Protein AF-A0A9L0JJM3-F1 (afdb_monomer_lite)

Foldseek 3Di:
DLCLLVVDDQDDPCLVVDPPNPHPPSCLLPVLLCPLLVLLVVCLVVLLVVLVPDQADFDDDDPLLVVLLVLLVVQLVLLVVQLVVVVVVVVPDDDDRNSSNVRSVSSNVSSVSVNVSSVSVRSDPDPPLVSVLVSLVSNLVSLVSVLVSLVVCVVVVPPPCPPVVVSSVSSSVSSVVSNVSSVVVVVVVVVVVVD

Radius of gyration: 19.23 Å; chains: 1; bounding box: 52×39×60 Å

Organism: Equus asinus (NCBI:txid9793)

Structure (mmCIF, N/CA/C/O backbone):
data_AF-A0A9L0JJM3-F1
#
_entry.id   AF-A0A9L0JJM3-F1
#
loop_
_atom_site.group_PDB
_atom_site.id
_atom_site.type_symbol
_atom_site.label_atom_id
_atom_site.label_alt_id
_atom_site.label_comp_id
_atom_site.label_asym_id
_atom_site.label_entity_id
_atom_site.label_seq_id
_atom_site.pdbx_PDB_ins_code
_atom_site.Cartn_x
_atom_site.Cartn_y
_atom_site.Cartn_z
_atom_site.occupancy
_atom_site.B_iso_or_equiv
_atom_site.auth_seq_id
_atom_site.auth_comp_id
_atom_site.auth_asym_id
_atom_site.auth_atom_id
_atom_site.pdbx_PDB_model_num
ATOM 1 N N . MET A 1 1 ? -1.894 -14.410 -23.002 1.00 42.78 1 MET A N 1
ATOM 2 C CA . MET A 1 1 ? -2.323 -12.997 -22.835 1.00 42.78 1 MET A CA 1
ATOM 3 C C . MET A 1 1 ? -1.463 -12.268 -21.804 1.00 42.78 1 MET A C 1
ATOM 5 O O . MET A 1 1 ? -1.028 -11.175 -22.117 1.00 42.78 1 MET A O 1
ATOM 9 N N . VAL A 1 2 ? -1.136 -12.876 -20.654 1.00 44.12 2 VAL A N 1
ATOM 10 C CA . VAL A 1 2 ? -0.244 -12.298 -19.619 1.00 44.12 2 VAL A CA 1
ATOM 11 C C . VAL A 1 2 ? 1.198 -12.063 -20.115 1.00 44.12 2 VAL A C 1
ATOM 13 O O . VAL A 1 2 ? 1.810 -11.061 -19.776 1.00 44.12 2 VAL A O 1
ATOM 16 N N . GLU A 1 3 ? 1.708 -12.911 -21.013 1.00 41.16 3 GLU A N 1
ATOM 17 C CA . GLU A 1 3 ? 3.060 -12.784 -21.600 1.00 41.16 3 GLU A CA 1
ATOM 18 C C . GLU A 1 3 ? 3.255 -11.505 -22.432 1.00 41.16 3 GLU A C 1
ATOM 20 O O . GLU A 1 3 ? 4.323 -10.907 -22.407 1.00 41.16 3 GLU A O 1
ATOM 25 N N . LYS A 1 4 ? 2.193 -11.018 -23.096 1.00 44.38 4 LYS A N 1
ATOM 26 C CA . LYS A 1 4 ? 2.210 -9.738 -23.829 1.00 44.38 4 LYS A CA 1
ATOM 27 C C . LYS A 1 4 ? 2.240 -8.513 -22.910 1.00 44.38 4 LYS A C 1
ATOM 29 O O . LYS A 1 4 ? 2.583 -7.435 -23.374 1.00 44.38 4 LYS A O 1
ATOM 34 N N . PHE A 1 5 ? 1.865 -8.656 -21.636 1.00 45.16 5 PHE A N 1
ATOM 35 C CA . PHE A 1 5 ? 1.922 -7.558 -20.664 1.00 45.16 5 PHE A CA 1
ATOM 36 C C . PHE A 1 5 ? 3.329 -7.373 -20.070 1.00 45.16 5 PHE A C 1
ATOM 38 O O . PHE A 1 5 ? 3.661 -6.258 -19.673 1.00 45.16 5 PHE A O 1
ATOM 45 N N . CYS A 1 6 ? 4.141 -8.438 -20.027 1.00 45.81 6 CYS A N 1
ATOM 46 C CA . CYS A 1 6 ? 5.482 -8.459 -19.425 1.00 45.81 6 CYS A CA 1
ATOM 47 C C . CYS A 1 6 ? 6.646 -8.513 -20.424 1.00 45.81 6 CYS A C 1
ATOM 49 O O . CYS A 1 6 ? 7.792 -8.479 -19.981 1.00 45.81 6 CYS A O 1
ATOM 51 N N . ASP A 1 7 ? 6.371 -8.680 -21.722 1.00 45.94 7 ASP A N 1
ATOM 52 C CA . ASP A 1 7 ? 7.374 -8.907 -22.780 1.00 45.94 7 ASP A CA 1
ATOM 53 C C . ASP A 1 7 ? 8.412 -9.999 -22.418 1.00 45.94 7 ASP A C 1
ATOM 55 O O . ASP A 1 7 ? 9.580 -9.954 -22.792 1.00 45.94 7 ASP A O 1
ATOM 59 N N . SER A 1 8 ? 7.989 -10.982 -21.611 1.00 48.12 8 SER A N 1
ATOM 60 C CA . SER A 1 8 ? 8.817 -12.073 -21.085 1.00 48.12 8 SER A CA 1
ATOM 61 C C . SER A 1 8 ? 7.973 -13.314 -20.765 1.00 48.12 8 SER A C 1
ATOM 63 O O . SER A 1 8 ? 6.753 -13.237 -20.583 1.00 48.12 8 SER A O 1
ATOM 65 N N . THR A 1 9 ? 8.619 -14.483 -20.728 1.00 48.19 9 THR A N 1
ATOM 66 C CA . THR A 1 9 ? 7.982 -15.786 -20.469 1.00 48.19 9 THR A CA 1
ATOM 67 C C . THR A 1 9 ? 7.408 -15.868 -19.052 1.00 48.19 9 THR A C 1
ATOM 69 O O . THR A 1 9 ? 8.134 -15.688 -18.076 1.00 48.19 9 THR A O 1
ATOM 72 N N . PHE A 1 10 ? 6.112 -16.182 -18.944 1.00 44.53 10 PHE A N 1
ATOM 73 C CA . PHE A 1 10 ? 5.349 -16.187 -17.687 1.00 44.53 10 PHE A CA 1
ATOM 74 C C . PHE A 1 10 ? 5.741 -17.325 -16.721 1.00 44.53 10 PHE A C 1
ATOM 76 O O . PHE A 1 10 ? 5.737 -17.127 -15.508 1.00 44.53 10 PHE A O 1
ATOM 83 N N . TRP A 1 11 ? 6.094 -18.507 -17.239 1.00 43.16 11 TRP A N 1
ATOM 84 C CA . TRP A 1 11 ? 6.503 -19.679 -16.454 1.00 43.16 11 TRP A CA 1
ATOM 85 C C . TRP A 1 11 ? 7.371 -20.607 -17.315 1.00 43.16 11 TRP A C 1
ATOM 87 O O . TRP A 1 11 ? 6.989 -20.914 -18.442 1.00 43.16 11 TRP A O 1
ATOM 97 N N . ASN A 1 12 ? 8.517 -21.069 -16.804 1.00 47.25 12 ASN A N 1
ATOM 98 C CA . ASN A 1 12 ? 9.336 -22.094 -17.462 1.00 47.25 12 ASN A CA 1
ATOM 99 C C . ASN A 1 12 ? 9.702 -23.183 -16.443 1.00 47.25 12 ASN A C 1
ATOM 101 O O . ASN A 1 12 ? 10.225 -22.888 -15.369 1.00 47.25 12 ASN A O 1
ATOM 105 N N . SER A 1 13 ? 9.408 -24.443 -16.763 1.00 46.88 13 SER A N 1
ATOM 106 C CA . SER A 1 13 ? 9.611 -25.590 -15.866 1.00 46.88 13 SER A CA 1
ATOM 107 C C . SER A 1 13 ? 11.079 -25.828 -15.499 1.00 46.88 13 SER A C 1
ATOM 109 O O . SER A 1 13 ? 11.349 -26.447 -14.477 1.00 46.88 13 SER A O 1
ATOM 111 N N . SER A 1 14 ? 12.018 -25.290 -16.281 1.00 50.03 14 SER A N 1
ATOM 112 C CA . SER A 1 14 ? 13.464 -25.400 -16.051 1.00 50.03 14 SER A CA 1
ATOM 113 C C . SER A 1 14 ? 13.989 -24.545 -14.885 1.00 50.03 14 SER A C 1
ATOM 115 O O . SER A 1 14 ? 15.145 -24.693 -14.499 1.00 50.03 14 SER A O 1
ATOM 117 N N . PHE A 1 15 ? 13.177 -23.642 -14.315 1.00 48.34 15 PHE A N 1
ATOM 118 C CA . PHE A 1 15 ? 13.583 -22.789 -13.184 1.00 48.34 15 PHE A CA 1
ATOM 119 C C . PHE A 1 15 ? 13.587 -23.513 -11.828 1.00 48.34 15 PHE A C 1
ATOM 121 O O . PHE A 1 15 ? 14.176 -23.006 -10.878 1.00 48.34 15 PHE A O 1
ATOM 128 N N . LEU A 1 16 ? 12.971 -24.698 -11.732 1.00 45.91 16 LEU A N 1
ATOM 129 C CA . LEU A 1 16 ? 13.013 -25.534 -10.523 1.00 45.91 16 LEU A CA 1
ATOM 130 C C . LEU A 1 16 ? 14.352 -26.272 -10.342 1.00 45.91 16 LEU A C 1
ATOM 132 O O . LEU A 1 16 ? 14.658 -26.682 -9.227 1.00 45.91 16 LEU A O 1
ATOM 136 N N . ASP A 1 17 ? 15.150 -26.401 -11.408 1.00 44.22 17 ASP A N 1
ATOM 137 C CA . ASP A 1 17 ? 16.427 -27.133 -11.407 1.00 44.22 17 ASP A CA 1
ATOM 138 C C . ASP A 1 17 ? 17.655 -26.229 -11.192 1.00 44.22 17 ASP A C 1
ATOM 140 O O . ASP A 1 17 ? 18.784 -26.715 -11.099 1.00 44.22 17 ASP A O 1
ATOM 144 N N . SER A 1 18 ? 17.463 -24.908 -11.104 1.00 41.28 18 SER A N 1
ATOM 145 C CA . SER A 1 18 ? 18.554 -23.954 -10.900 1.00 41.28 18 SER A CA 1
ATOM 146 C C . SER A 1 18 ? 18.700 -23.608 -9.408 1.00 41.28 18 SER A C 1
ATOM 148 O O . SER A 1 18 ? 17.706 -23.264 -8.768 1.00 41.28 18 SER A O 1
ATOM 150 N N . PRO A 1 19 ? 19.915 -23.636 -8.822 1.00 45.22 19 PRO A N 1
ATOM 151 C CA . PRO A 1 19 ? 20.145 -23.301 -7.408 1.00 45.22 19 PRO A CA 1
ATOM 152 C C . PRO A 1 19 ? 19.874 -21.819 -7.076 1.00 45.22 19 PRO A C 1
ATOM 154 O O . PRO A 1 19 ? 19.874 -21.426 -5.908 1.00 45.22 19 PRO A O 1
ATOM 157 N N . GLU A 1 20 ? 19.619 -20.996 -8.095 1.00 39.97 20 GLU A N 1
ATOM 158 C CA . GLU A 1 20 ? 19.150 -19.618 -7.994 1.00 39.97 20 GLU A CA 1
ATOM 159 C C . GLU A 1 20 ? 17.662 -19.575 -8.369 1.00 39.97 20 GLU A C 1
ATOM 161 O O . GLU A 1 20 ? 17.303 -19.344 -9.521 1.00 39.97 20 GLU A O 1
ATOM 166 N N . ALA A 1 21 ? 16.786 -19.840 -7.395 1.00 38.00 21 ALA A N 1
ATOM 167 C CA . ALA A 1 21 ? 15.336 -19.718 -7.543 1.00 38.00 21 ALA A CA 1
ATOM 168 C C . ALA A 1 21 ? 14.913 -18.237 -7.620 1.00 38.00 21 ALA A C 1
ATOM 170 O O . ALA A 1 21 ? 14.260 -17.713 -6.718 1.00 38.00 21 ALA A O 1
ATOM 171 N N . ASP A 1 22 ? 15.325 -17.542 -8.679 1.00 44.81 22 ASP A N 1
ATOM 172 C CA . ASP A 1 22 ? 14.799 -16.225 -9.023 1.00 44.81 22 ASP A CA 1
ATOM 173 C C . ASP A 1 22 ? 13.399 -16.450 -9.640 1.00 44.81 22 ASP A C 1
ATOM 175 O O . ASP A 1 22 ? 13.262 -16.947 -10.762 1.00 44.81 22 ASP A O 1
ATOM 179 N N . LEU A 1 23 ? 12.334 -16.148 -8.880 1.00 48.06 23 LEU A N 1
ATOM 180 C CA . LEU A 1 23 ? 10.965 -16.116 -9.411 1.00 48.06 23 LEU A CA 1
ATOM 181 C C . LEU A 1 23 ? 10.924 -15.125 -10.593 1.00 48.06 23 LEU A C 1
ATOM 183 O O . LEU A 1 23 ? 11.508 -14.044 -10.493 1.00 48.06 23 LEU A O 1
ATOM 187 N N . PRO A 1 24 ? 10.241 -15.436 -11.714 1.00 55.59 24 PRO A N 1
ATOM 188 C CA . PRO A 1 24 ? 10.236 -14.549 -12.872 1.00 55.59 24 PRO A CA 1
ATOM 189 C C . PRO A 1 24 ? 9.684 -13.174 -12.475 1.00 55.59 24 PRO A C 1
ATOM 191 O O . PRO A 1 24 ? 8.609 -13.086 -11.882 1.00 55.59 24 PRO A O 1
ATOM 194 N N . LEU A 1 25 ? 10.404 -12.103 -12.838 1.00 56.94 25 LEU A N 1
ATOM 195 C CA . LEU A 1 25 ? 10.093 -10.696 -12.525 1.00 56.94 25 LEU A CA 1
ATOM 196 C C . LEU A 1 25 ? 8.608 -10.350 -12.769 1.00 56.94 25 LEU A C 1
ATOM 198 O O . LEU A 1 25 ? 7.987 -9.607 -12.014 1.00 56.94 25 LEU A O 1
ATOM 202 N N . CYS A 1 26 ? 8.017 -10.967 -13.795 1.00 55.72 26 CYS A N 1
ATOM 203 C CA . CYS A 1 26 ? 6.608 -10.852 -14.149 1.00 55.72 26 CYS A CA 1
ATOM 204 C C . CYS A 1 26 ? 5.648 -11.400 -13.075 1.00 55.72 26 CYS A C 1
ATOM 206 O O . CYS A 1 26 ? 4.627 -10.779 -12.790 1.00 55.72 26 CYS A O 1
ATOM 208 N N . PHE A 1 27 ? 5.955 -12.538 -12.449 1.00 59.97 27 PHE A N 1
ATOM 209 C CA . PHE A 1 27 ? 5.128 -13.150 -11.402 1.00 59.97 27 PHE A CA 1
ATOM 210 C C . PHE A 1 27 ? 5.204 -12.358 -10.091 1.00 59.97 27 PHE A C 1
ATOM 212 O O . PHE A 1 27 ? 4.185 -12.145 -9.434 1.00 59.97 27 PHE A O 1
ATOM 219 N N . GLU A 1 28 ? 6.385 -11.843 -9.744 1.00 59.59 28 GLU A N 1
ATOM 220 C CA . GLU A 1 28 ? 6.550 -10.956 -8.587 1.00 59.59 28 GLU A CA 1
ATOM 221 C C . GLU A 1 28 ? 5.818 -9.623 -8.762 1.00 59.59 28 GLU A C 1
ATOM 223 O O . GLU A 1 28 ? 5.174 -9.142 -7.829 1.00 59.59 28 GLU A O 1
ATOM 228 N N . GLN A 1 29 ? 5.880 -9.031 -9.956 1.00 57.78 29 GLN A N 1
ATOM 229 C CA . GLN A 1 29 ? 5.242 -7.744 -10.240 1.00 57.78 29 GLN A CA 1
ATOM 230 C C . GLN A 1 29 ? 3.731 -7.838 -10.472 1.00 57.78 29 GLN A C 1
ATOM 232 O O . GLN A 1 29 ? 3.055 -6.814 -10.417 1.00 57.78 29 GLN A O 1
ATOM 237 N N . THR A 1 30 ? 3.193 -9.035 -10.720 1.00 63.28 30 THR A N 1
ATOM 238 C CA . THR A 1 30 ? 1.756 -9.247 -10.929 1.00 63.28 30 THR A CA 1
ATOM 239 C C . THR A 1 30 ? 1.145 -9.996 -9.755 1.00 63.28 30 THR A C 1
ATOM 241 O O . THR A 1 30 ? 0.461 -9.398 -8.936 1.00 63.28 30 THR A O 1
ATOM 244 N N . VAL A 1 31 ? 1.424 -11.283 -9.594 1.00 65.94 31 VAL A N 1
ATOM 245 C CA . VAL A 1 31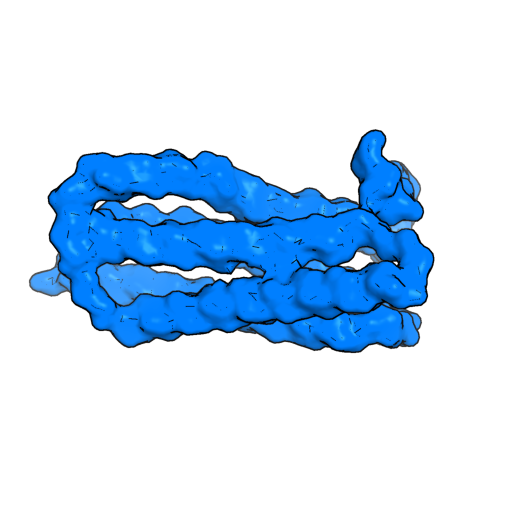 ? 0.720 -12.144 -8.637 1.00 65.94 31 VAL A CA 1
ATOM 246 C C . VAL A 1 31 ? 0.939 -11.699 -7.189 1.00 65.94 31 VAL A C 1
ATOM 248 O O . VAL A 1 31 ? -0.030 -11.571 -6.441 1.00 65.94 31 VAL A O 1
ATOM 251 N N . LEU A 1 32 ? 2.177 -11.388 -6.795 1.00 66.06 32 LEU A N 1
ATOM 252 C CA . LEU A 1 32 ? 2.474 -10.999 -5.409 1.00 66.06 32 LEU A CA 1
ATOM 253 C C . LEU A 1 32 ? 1.888 -9.633 -5.032 1.00 66.06 32 LEU A C 1
ATOM 255 O O . LEU A 1 32 ? 1.498 -9.442 -3.884 1.00 66.06 32 LEU A O 1
ATOM 259 N N . VAL A 1 33 ? 1.785 -8.700 -5.980 1.00 68.69 33 VAL A N 1
ATOM 260 C CA . VAL A 1 33 ? 1.107 -7.412 -5.756 1.00 68.69 33 VAL A CA 1
ATOM 261 C C . VAL A 1 33 ? -0.409 -7.611 -5.756 1.00 68.69 33 VAL A C 1
ATOM 263 O O . VAL A 1 33 ? -1.121 -7.093 -4.899 1.00 68.69 33 VAL A O 1
ATOM 266 N N . TRP A 1 34 ? -0.932 -8.400 -6.690 1.00 73.44 34 TRP A N 1
ATOM 267 C CA . TRP A 1 34 ? -2.369 -8.531 -6.905 1.00 73.44 34 TRP A CA 1
ATOM 268 C C . TRP A 1 34 ? -3.079 -9.346 -5.827 1.00 73.44 34 TRP A C 1
ATOM 270 O O . TRP A 1 34 ? -4.263 -9.120 -5.612 1.00 73.44 34 TRP A O 1
ATOM 280 N N . ILE A 1 35 ? -2.403 -10.254 -5.121 1.00 78.75 35 ILE A N 1
ATOM 281 C CA . ILE A 1 35 ? -3.012 -11.018 -4.021 1.00 78.75 35 ILE A CA 1
ATOM 282 C C . ILE A 1 35 ? -3.484 -10.104 -2.867 1.00 78.75 35 ILE A C 1
ATOM 284 O O . ILE A 1 35 ? -4.686 -10.100 -2.577 1.00 78.75 35 ILE A O 1
ATOM 288 N N . PRO A 1 36 ? -2.613 -9.307 -2.209 1.00 82.25 36 PRO A N 1
ATOM 289 C CA . PRO A 1 36 ? -3.038 -8.426 -1.123 1.00 82.25 36 PRO A CA 1
ATOM 290 C C . PRO A 1 36 ? -3.984 -7.327 -1.613 1.00 82.25 36 PRO A C 1
ATOM 292 O O . PRO A 1 36 ? -4.952 -6.996 -0.925 1.00 82.25 36 PRO A O 1
ATOM 295 N N . LEU A 1 37 ? -3.750 -6.796 -2.817 1.00 81.88 37 LEU A N 1
ATOM 296 C CA . LEU A 1 37 ? -4.608 -5.772 -3.406 1.00 81.88 37 LEU A CA 1
ATOM 297 C C . LEU A 1 37 ? -5.994 -6.337 -3.742 1.00 81.88 37 LEU A C 1
ATOM 299 O O . LEU A 1 37 ? -6.998 -5.780 -3.315 1.00 81.88 37 LEU A O 1
ATOM 303 N N . GLY A 1 38 ? -6.076 -7.463 -4.442 1.00 81.88 38 GLY A N 1
ATOM 304 C CA . GLY A 1 38 ? -7.334 -8.108 -4.817 1.00 81.88 38 GLY A CA 1
ATOM 305 C C . GLY A 1 38 ? -8.173 -8.491 -3.601 1.00 81.88 38 GLY A C 1
ATOM 306 O O . GLY A 1 38 ? -9.377 -8.232 -3.584 1.00 81.88 38 GLY A O 1
ATOM 307 N N . PHE A 1 39 ? -7.532 -9.007 -2.546 1.00 83.19 39 PHE A N 1
ATOM 308 C CA . PHE A 1 39 ? -8.189 -9.229 -1.258 1.00 83.19 39 PHE A CA 1
ATOM 309 C C . PHE A 1 39 ? -8.801 -7.934 -0.712 1.00 83.19 39 PHE A C 1
ATOM 311 O O . PHE A 1 39 ? -9.970 -7.925 -0.315 1.00 83.19 39 PHE A O 1
ATOM 318 N N . LEU A 1 40 ? -8.041 -6.831 -0.750 1.00 83.38 40 LEU A N 1
ATOM 319 C CA . LEU A 1 40 ? -8.514 -5.544 -0.259 1.00 83.38 40 LEU A CA 1
ATOM 320 C C . LEU A 1 40 ? -9.706 -5.014 -1.074 1.00 83.38 40 LEU A C 1
ATOM 322 O O . LEU A 1 40 ? -10.724 -4.601 -0.516 1.00 83.38 40 LEU A O 1
ATOM 326 N N . TRP A 1 41 ? -9.575 -5.032 -2.396 1.00 85.44 41 TRP A N 1
ATOM 327 C CA . TRP A 1 41 ? -10.556 -4.493 -3.334 1.00 85.44 41 TRP A CA 1
ATOM 328 C C . TRP A 1 41 ? -11.869 -5.272 -3.343 1.00 85.44 41 TRP A C 1
ATOM 330 O O . TRP A 1 41 ? -12.928 -4.663 -3.471 1.00 85.44 41 TRP A O 1
ATOM 340 N N . LEU A 1 42 ? -11.828 -6.592 -3.162 1.00 84.94 42 LEU A N 1
ATOM 341 C CA . LEU A 1 42 ? -13.032 -7.424 -3.137 1.00 84.94 42 LEU A CA 1
ATOM 342 C C . LEU A 1 42 ? -13.860 -7.201 -1.864 1.00 84.94 42 LEU A C 1
ATOM 344 O O . LEU A 1 42 ? -15.091 -7.171 -1.906 1.00 84.94 42 LEU A O 1
ATOM 348 N N . LEU A 1 43 ? -13.193 -7.005 -0.727 1.00 79.69 43 LEU A N 1
ATOM 349 C CA . LEU A 1 43 ? -13.847 -6.858 0.575 1.00 79.69 43 LEU A CA 1
ATOM 350 C C . LEU A 1 43 ? -14.181 -5.397 0.920 1.00 79.69 43 LEU A C 1
ATOM 352 O O . LEU A 1 43 ? -15.105 -5.144 1.698 1.00 79.69 43 LEU A O 1
ATOM 356 N N . ALA A 1 44 ? -13.507 -4.423 0.305 1.00 82.50 44 ALA A N 1
ATOM 357 C CA . ALA A 1 44 ? -13.778 -2.999 0.490 1.00 82.50 44 ALA A CA 1
ATOM 358 C C . ALA A 1 44 ? -15.228 -2.553 0.198 1.00 82.50 44 ALA A C 1
ATOM 360 O O . ALA A 1 44 ? -15.803 -1.891 1.066 1.00 82.50 44 ALA A O 1
ATOM 361 N N . PRO A 1 45 ? -15.866 -2.881 -0.947 1.00 82.50 45 PRO A N 1
ATOM 362 C CA . PRO A 1 45 ? -17.224 -2.417 -1.238 1.00 82.50 45 PRO A CA 1
ATOM 363 C C . PRO A 1 45 ? -18.235 -2.957 -0.226 1.00 82.50 45 PRO A C 1
ATOM 365 O O . PRO A 1 45 ? -19.124 -2.231 0.215 1.00 82.50 45 PRO A O 1
ATOM 368 N N . TRP A 1 46 ? -18.057 -4.204 0.214 1.00 80.75 46 TRP A N 1
ATOM 369 C CA . TRP A 1 46 ? -18.892 -4.815 1.243 1.00 80.75 46 TRP A CA 1
ATOM 370 C C . TRP A 1 46 ? -18.767 -4.096 2.593 1.00 80.75 46 TRP A C 1
ATOM 372 O O . TRP A 1 46 ? -19.775 -3.815 3.247 1.00 80.75 46 TRP A O 1
ATOM 382 N N . GLN A 1 47 ? -17.541 -3.747 2.992 1.00 76.94 47 GLN A N 1
ATOM 383 C CA . GLN A 1 47 ? -17.267 -2.990 4.217 1.00 76.94 47 GLN A CA 1
ATOM 384 C C . GLN A 1 47 ? -17.861 -1.576 4.153 1.00 76.94 47 GLN A C 1
ATOM 386 O O . GLN A 1 47 ? -18.603 -1.174 5.051 1.00 76.94 47 GLN A O 1
ATOM 391 N N . LEU A 1 48 ? -17.608 -0.843 3.065 1.00 76.94 48 LEU A N 1
ATOM 392 C CA . LEU A 1 48 ? -18.124 0.515 2.876 1.00 76.94 48 LEU A CA 1
ATOM 393 C C . LEU A 1 48 ? -19.656 0.541 2.857 1.00 76.94 48 LEU A C 1
ATOM 395 O O . LEU A 1 48 ? -20.260 1.413 3.481 1.00 76.94 48 LEU A O 1
ATOM 399 N N . PHE A 1 49 ? -20.291 -0.442 2.215 1.00 80.88 49 PHE A N 1
ATOM 400 C CA . PHE A 1 49 ? -21.747 -0.553 2.180 1.00 80.88 49 PHE A CA 1
ATOM 401 C C . PHE A 1 49 ? -22.352 -0.773 3.575 1.00 80.88 49 PHE A C 1
ATOM 403 O O . PHE A 1 49 ? -23.335 -0.119 3.935 1.00 80.88 49 PHE A O 1
ATOM 410 N N . ARG A 1 50 ? -21.747 -1.645 4.398 1.00 74.50 50 ARG A N 1
ATOM 411 C CA . ARG A 1 50 ? -22.182 -1.865 5.791 1.00 74.50 50 ARG A CA 1
ATOM 412 C C . ARG A 1 50 ? -22.068 -0.596 6.631 1.00 74.50 50 ARG A C 1
ATOM 414 O O . ARG A 1 50 ? -23.001 -0.272 7.365 1.00 74.50 50 ARG A O 1
ATOM 421 N N . VAL A 1 51 ? -20.958 0.131 6.496 1.00 72.25 51 VAL A N 1
ATOM 422 C CA . VAL A 1 51 ? -20.736 1.390 7.218 1.00 72.25 51 VAL A CA 1
ATOM 423 C C . VAL A 1 51 ? -21.735 2.457 6.783 1.00 72.25 51 VAL A C 1
ATOM 425 O O . VAL A 1 51 ? -22.340 3.094 7.637 1.00 72.25 51 VAL A O 1
ATOM 428 N N . PHE A 1 52 ? -21.955 2.629 5.477 1.00 72.19 52 PHE A N 1
ATOM 429 C CA . PHE A 1 52 ? -22.868 3.651 4.957 1.00 72.19 52 PHE A CA 1
ATOM 430 C C . PHE A 1 52 ? -24.321 3.421 5.398 1.00 72.19 52 PHE A C 1
ATOM 432 O O . PHE A 1 52 ? -25.078 4.368 5.606 1.00 72.19 52 PHE A O 1
ATOM 439 N N . ARG A 1 53 ? -24.708 2.154 5.587 1.00 73.38 53 ARG A N 1
ATOM 440 C CA . ARG A 1 53 ? -26.027 1.777 6.107 1.00 73.38 53 ARG A CA 1
ATOM 441 C C . ARG A 1 53 ? -26.164 1.996 7.621 1.00 73.38 53 ARG A C 1
ATOM 443 O O . ARG A 1 53 ? -27.283 2.157 8.107 1.00 73.38 53 ARG A O 1
ATOM 450 N N . SER A 1 54 ? -25.059 2.017 8.365 1.00 64.69 54 SER A N 1
ATOM 451 C CA . SER A 1 54 ? -25.047 2.230 9.815 1.00 64.69 54 SER A CA 1
ATOM 452 C C . SER A 1 54 ? -25.039 3.722 10.162 1.00 64.69 54 SER A C 1
ATOM 454 O O . SER A 1 54 ? -24.094 4.452 9.874 1.00 64.69 54 SER A O 1
ATOM 456 N N . ARG A 1 55 ?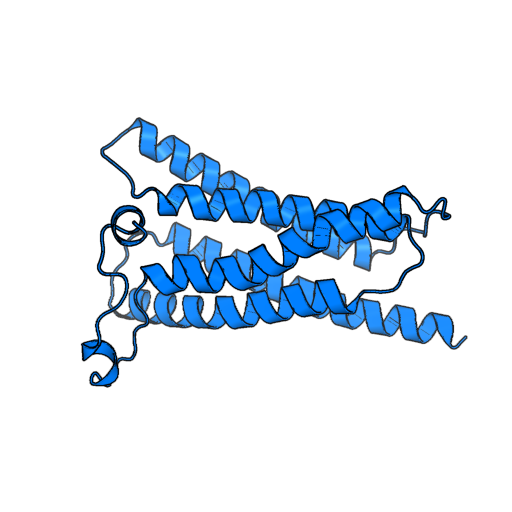 -26.083 4.199 10.848 1.00 57.78 55 ARG A N 1
ATOM 457 C CA . ARG A 1 55 ? -26.138 5.559 11.412 1.00 57.78 55 ARG A CA 1
ATOM 458 C C . ARG A 1 55 ? -25.462 5.582 12.785 1.00 57.78 55 ARG A C 1
ATOM 460 O O . ARG A 1 55 ? -26.140 5.618 13.809 1.00 57.78 55 ARG A O 1
ATOM 467 N N . THR A 1 56 ? -24.134 5.538 12.822 1.00 61.22 56 THR A N 1
ATOM 468 C CA . THR A 1 56 ? -23.366 5.492 14.082 1.00 61.22 56 THR A CA 1
ATOM 469 C C . THR A 1 56 ? -22.625 6.794 14.401 1.00 61.22 56 THR A C 1
ATOM 471 O O . THR A 1 56 ? -22.282 7.586 13.524 1.00 61.22 56 THR A O 1
ATOM 474 N N . LYS A 1 57 ? -22.434 7.045 15.706 1.00 57.78 57 LYS A N 1
ATOM 475 C CA . LYS A 1 57 ? -21.800 8.254 16.259 1.00 57.78 57 LYS A CA 1
ATOM 476 C C . LYS A 1 57 ? -20.311 8.325 15.881 1.00 57.78 57 LYS A C 1
ATOM 478 O O . LYS A 1 57 ? -19.633 7.302 15.841 1.00 57.78 57 LYS A O 1
ATOM 483 N N . ARG A 1 58 ? -19.808 9.544 15.641 1.00 62.56 58 ARG A N 1
ATOM 484 C CA . ARG A 1 58 ? -18.388 9.819 15.356 1.00 62.56 58 ARG A CA 1
ATOM 485 C C . ARG A 1 58 ? -17.531 9.535 16.590 1.00 62.56 58 ARG A C 1
ATOM 487 O O . ARG A 1 58 ? -17.820 10.067 17.660 1.00 62.56 58 ARG A O 1
ATOM 494 N N . TRP A 1 59 ? -16.458 8.770 16.416 1.00 64.31 59 TRP A N 1
ATOM 495 C CA . TRP A 1 59 ? -15.435 8.595 17.449 1.00 64.31 59 TRP A CA 1
ATOM 496 C C . TRP A 1 59 ? -14.422 9.751 17.428 1.00 64.31 59 TRP A C 1
ATOM 498 O O . TRP A 1 59 ? -14.136 10.295 16.354 1.00 64.31 59 TRP A O 1
ATOM 508 N N . PRO A 1 60 ? -13.881 10.151 18.594 1.00 66.88 60 PRO A N 1
ATOM 509 C CA . PRO A 1 60 ? -12.874 11.202 18.676 1.00 66.88 60 PRO A CA 1
ATOM 510 C C . PRO A 1 60 ? -11.583 10.801 17.952 1.00 66.88 60 PRO A C 1
ATOM 512 O O . PRO A 1 60 ? -11.199 9.633 17.897 1.00 66.88 60 PRO A O 1
ATOM 515 N N . ILE A 1 61 ? -10.903 11.793 17.378 1.00 68.50 61 ILE A N 1
ATOM 516 C CA . ILE A 1 61 ? -9.660 11.595 16.628 1.00 68.50 61 ILE A CA 1
ATOM 517 C C . ILE A 1 61 ? -8.520 11.346 17.619 1.00 68.50 61 ILE A C 1
ATOM 519 O O . ILE A 1 61 ? -8.195 12.220 18.419 1.00 68.50 61 ILE A O 1
ATOM 523 N N . THR A 1 62 ? -7.880 10.179 17.548 1.00 78.19 62 THR A N 1
ATOM 524 C CA . THR A 1 62 ? -6.672 9.880 18.329 1.00 78.19 62 THR A CA 1
ATOM 525 C C . THR A 1 62 ? -5.407 10.284 17.568 1.00 78.19 62 THR A C 1
ATOM 527 O O . THR A 1 62 ? -5.373 10.297 16.334 1.00 78.19 62 THR A O 1
ATOM 530 N N . LYS A 1 63 ? -4.323 10.591 18.295 1.00 80.31 63 LYS A N 1
ATOM 531 C CA . LYS A 1 63 ? -3.023 10.916 17.677 1.00 80.31 63 LYS A CA 1
ATOM 532 C C . LYS A 1 63 ? -2.481 9.757 16.827 1.00 80.31 63 LYS A C 1
ATOM 534 O O . LYS A 1 63 ? -1.938 9.996 15.755 1.00 80.31 63 LYS A O 1
ATOM 539 N N . LEU A 1 64 ? -2.699 8.509 17.258 1.00 79.62 64 LEU A N 1
ATOM 540 C CA . LEU A 1 64 ? -2.325 7.306 16.503 1.00 79.62 64 LEU A CA 1
ATOM 541 C C . LEU A 1 64 ? -3.095 7.178 15.186 1.00 79.62 64 LEU A C 1
ATOM 543 O O . LEU A 1 64 ? -2.510 6.821 14.165 1.00 79.62 64 LEU A O 1
ATOM 547 N N . TYR A 1 65 ? -4.391 7.501 15.188 1.00 80.06 65 TYR A N 1
ATOM 548 C CA . TYR A 1 65 ? -5.185 7.547 13.963 1.00 80.06 65 TYR A CA 1
ATOM 549 C C . TYR A 1 65 ? -4.621 8.583 12.981 1.00 80.06 65 TYR A C 1
ATOM 551 O O . TYR A 1 65 ? -4.444 8.277 11.802 1.00 80.06 65 TYR A O 1
ATOM 559 N N . LEU A 1 66 ? -4.295 9.788 13.464 1.00 84.19 66 LEU A N 1
ATOM 560 C CA . LEU A 1 66 ? -3.741 10.842 12.613 1.00 84.19 66 LEU A CA 1
ATOM 561 C C . LEU A 1 66 ? -2.375 10.442 12.036 1.00 84.19 66 LEU A C 1
ATOM 563 O O . LEU A 1 66 ? -2.139 10.650 10.850 1.00 84.19 66 LEU A O 1
ATOM 567 N N . ALA A 1 67 ? -1.519 9.804 12.839 1.00 88.25 67 ALA A N 1
ATOM 568 C CA . ALA A 1 67 ? -0.230 9.285 12.386 1.00 88.25 67 ALA A CA 1
ATOM 569 C C . ALA A 1 67 ? -0.389 8.219 11.288 1.00 88.25 67 ALA A C 1
ATOM 571 O O . ALA A 1 67 ? 0.262 8.304 10.250 1.00 88.25 67 ALA A O 1
ATOM 572 N N . LYS A 1 68 ? -1.303 7.254 11.464 1.00 85.94 68 LYS A N 1
ATOM 573 C CA . LYS A 1 68 ? -1.603 6.247 10.429 1.00 85.94 68 LYS A CA 1
ATOM 574 C C . LYS A 1 68 ? -2.100 6.890 9.140 1.00 85.94 68 LYS A C 1
ATOM 576 O O . LYS A 1 68 ? -1.631 6.531 8.063 1.00 85.94 68 LYS A O 1
ATOM 581 N N . GLN A 1 69 ? -3.025 7.843 9.248 1.00 88.19 69 GLN A N 1
ATOM 582 C CA . GLN A 1 69 ? -3.578 8.508 8.076 1.00 88.19 69 GLN A CA 1
ATOM 583 C C . GLN A 1 69 ? -2.522 9.355 7.353 1.00 88.19 69 GLN A C 1
ATOM 585 O O . GLN A 1 69 ? -2.506 9.374 6.125 1.00 88.19 69 GLN A O 1
ATOM 590 N N . ALA A 1 70 ? -1.609 9.995 8.089 1.00 91.06 70 ALA A N 1
ATOM 591 C CA . ALA A 1 70 ? -0.477 10.713 7.510 1.00 91.06 70 ALA A CA 1
ATOM 592 C C . ALA A 1 70 ? 0.473 9.771 6.751 1.00 91.06 70 ALA A C 1
ATOM 594 O O . ALA A 1 70 ? 0.864 10.086 5.631 1.00 91.06 70 ALA A O 1
ATOM 595 N N . LEU A 1 71 ? 0.790 8.595 7.307 1.00 91.69 71 LEU A N 1
ATOM 596 C CA . LEU A 1 71 ? 1.650 7.607 6.644 1.00 91.69 71 LEU A CA 1
ATOM 597 C C . LEU A 1 71 ? 1.020 7.040 5.366 1.00 91.69 71 LEU A C 1
ATOM 599 O O . LEU A 1 71 ? 1.689 6.960 4.340 1.00 91.69 71 LEU A O 1
ATOM 603 N N . VAL A 1 72 ? -0.271 6.691 5.394 1.00 90.06 72 VAL A N 1
ATOM 604 C CA . VAL A 1 72 ? -0.976 6.235 4.181 1.00 90.06 72 VAL A CA 1
ATOM 605 C C . VAL A 1 72 ? -1.102 7.370 3.161 1.00 90.06 72 VAL A C 1
ATOM 607 O O . VAL A 1 72 ? -0.953 7.137 1.966 1.00 90.06 72 VAL A O 1
ATOM 610 N N . GLY A 1 73 ? -1.326 8.606 3.614 1.00 90.38 73 GLY A N 1
ATOM 611 C CA . GLY A 1 73 ? -1.318 9.784 2.746 1.00 90.38 73 GLY A CA 1
ATOM 612 C C . GLY A 1 73 ? 0.036 9.995 2.067 1.00 90.38 73 GLY A C 1
ATOM 613 O O . GLY A 1 73 ? 0.083 10.293 0.878 1.00 90.38 73 GLY A O 1
ATOM 614 N N . LEU A 1 74 ? 1.137 9.768 2.784 1.00 92.25 74 LEU A N 1
ATOM 615 C CA . LEU A 1 74 ? 2.479 9.838 2.212 1.00 92.25 74 LEU A CA 1
ATOM 616 C C . LEU A 1 74 ? 2.710 8.734 1.170 1.00 92.25 74 LEU A C 1
ATOM 618 O O . LEU A 1 74 ? 3.207 9.032 0.089 1.00 92.25 74 LEU A O 1
ATOM 622 N N . LEU A 1 75 ? 2.272 7.497 1.436 1.00 90.00 75 LEU A N 1
ATOM 623 C CA . LEU A 1 75 ? 2.290 6.408 0.445 1.00 90.00 75 LEU A CA 1
ATOM 624 C C . LEU A 1 75 ? 1.472 6.746 -0.811 1.00 90.00 75 LEU A C 1
ATOM 626 O O . LEU A 1 75 ? 1.906 6.462 -1.925 1.00 90.00 75 LEU A O 1
ATOM 630 N N . PHE A 1 76 ? 0.312 7.386 -0.642 1.00 91.25 76 PHE A N 1
ATOM 631 C CA . PHE A 1 76 ? -0.510 7.857 -1.757 1.00 91.25 76 PHE A CA 1
ATOM 632 C C . PHE A 1 76 ? 0.222 8.904 -2.604 1.00 91.25 76 PHE A C 1
ATOM 634 O O . PHE A 1 76 ? 0.243 8.792 -3.828 1.00 91.25 76 PHE A O 1
ATOM 641 N N . VAL A 1 77 ? 0.856 9.891 -1.964 1.00 90.56 77 VAL A N 1
ATOM 642 C CA . VAL A 1 77 ? 1.635 10.922 -2.666 1.00 90.56 77 VAL A CA 1
ATOM 643 C C . VAL A 1 77 ? 2.823 10.305 -3.401 1.00 90.56 77 VAL A C 1
ATOM 645 O O . VAL A 1 77 ? 3.046 10.645 -4.557 1.00 90.56 77 VAL A O 1
ATOM 648 N N . LEU A 1 78 ? 3.545 9.367 -2.780 1.00 88.12 78 LEU A N 1
ATOM 649 C CA . LEU A 1 78 ? 4.654 8.663 -3.432 1.00 88.12 78 LEU A CA 1
ATOM 650 C C . LEU A 1 78 ? 4.188 7.889 -4.672 1.00 88.12 78 LEU A C 1
ATOM 652 O O . LEU A 1 78 ? 4.790 8.037 -5.730 1.00 88.12 78 LEU A O 1
ATOM 656 N N . ALA A 1 79 ? 3.079 7.148 -4.579 1.00 86.69 79 ALA A N 1
ATOM 657 C CA . ALA A 1 79 ? 2.507 6.437 -5.726 1.00 86.69 79 ALA A CA 1
ATOM 658 C C . ALA A 1 79 ? 2.036 7.393 -6.839 1.00 86.69 79 ALA A C 1
ATOM 660 O O . ALA A 1 79 ? 2.180 7.091 -8.022 1.00 86.69 79 ALA A O 1
ATOM 661 N N . ALA A 1 80 ? 1.495 8.561 -6.478 1.00 87.31 80 ALA A N 1
ATOM 662 C CA . ALA A 1 80 ? 1.116 9.588 -7.444 1.00 87.31 80 ALA A CA 1
ATOM 663 C C . ALA A 1 80 ? 2.338 10.204 -8.140 1.00 87.31 80 ALA A C 1
ATOM 665 O O . ALA A 1 80 ? 2.308 10.396 -9.353 1.00 87.31 80 ALA A O 1
ATOM 666 N N . ILE A 1 81 ? 3.418 10.474 -7.398 1.00 86.56 81 ILE A N 1
ATOM 667 C CA . ILE A 1 81 ? 4.686 10.952 -7.964 1.00 86.56 81 ILE A CA 1
ATOM 668 C C . ILE A 1 81 ? 5.254 9.907 -8.925 1.00 86.56 81 ILE A C 1
ATOM 670 O O . ILE A 1 81 ? 5.602 10.265 -10.044 1.00 86.56 81 ILE A O 1
ATOM 674 N N . GLU A 1 82 ? 5.295 8.629 -8.535 1.00 82.25 82 GLU A N 1
ATOM 675 C CA . GLU A 1 82 ? 5.726 7.546 -9.428 1.00 82.25 82 GLU A CA 1
ATOM 676 C C . GLU A 1 82 ? 4.896 7.506 -10.709 1.00 82.25 82 GLU A C 1
ATOM 678 O O . GLU A 1 82 ? 5.461 7.473 -11.798 1.00 82.25 82 GLU A O 1
ATOM 683 N N . LEU A 1 83 ? 3.566 7.574 -10.601 1.00 82.50 83 LEU A N 1
ATOM 684 C CA . LEU A 1 83 ? 2.693 7.580 -11.772 1.00 82.50 83 LEU A CA 1
ATOM 685 C C . LEU A 1 83 ? 2.989 8.766 -12.699 1.00 82.50 83 LEU A C 1
ATOM 687 O O . LEU A 1 83 ? 3.084 8.585 -13.911 1.00 82.50 83 LEU A O 1
ATOM 691 N N . ILE A 1 84 ? 3.153 9.967 -12.138 1.00 82.94 84 ILE A N 1
ATOM 692 C CA . ILE A 1 84 ? 3.471 11.176 -12.907 1.00 82.94 84 ILE A CA 1
ATOM 693 C C . ILE A 1 84 ? 4.833 11.033 -13.590 1.00 82.94 84 ILE A C 1
ATOM 695 O O . ILE A 1 84 ? 4.933 11.357 -14.769 1.00 82.94 84 ILE A O 1
ATOM 699 N N . LEU A 1 85 ? 5.852 10.517 -12.895 1.00 79.44 85 LEU A N 1
ATOM 700 C CA . LEU A 1 85 ? 7.185 10.309 -13.467 1.00 79.44 85 LEU A CA 1
ATOM 701 C C . LEU A 1 85 ? 7.134 9.372 -14.675 1.00 79.44 85 LEU A C 1
ATOM 703 O O . LEU A 1 85 ? 7.636 9.732 -15.739 1.00 79.44 85 LEU A O 1
ATOM 707 N N . VAL A 1 86 ? 6.459 8.226 -14.545 1.00 76.06 86 VAL A N 1
ATOM 708 C CA . VAL A 1 86 ? 6.314 7.275 -15.656 1.00 76.06 86 VAL A CA 1
ATOM 709 C C . VAL A 1 86 ? 5.552 7.927 -16.825 1.00 76.06 86 VAL A C 1
ATOM 711 O O . VAL A 1 86 ? 5.979 7.809 -17.968 1.00 76.06 86 VAL A O 1
ATOM 714 N N . LEU A 1 87 ? 4.485 8.693 -16.559 1.00 74.94 87 LEU A N 1
ATOM 715 C CA . LEU A 1 87 ? 3.744 9.423 -17.602 1.00 74.94 87 LEU A CA 1
ATOM 716 C C . LEU A 1 87 ? 4.589 10.495 -18.306 1.00 74.94 87 LEU A C 1
ATOM 718 O O . LEU A 1 87 ? 4.441 10.700 -19.510 1.00 74.94 87 LEU A O 1
ATOM 722 N N . THR A 1 88 ? 5.463 11.192 -17.576 1.00 73.75 88 THR A N 1
ATOM 723 C CA . THR A 1 88 ? 6.359 12.191 -18.174 1.00 73.75 88 THR A CA 1
ATOM 724 C C . THR A 1 88 ? 7.469 11.551 -19.004 1.00 73.75 88 THR A C 1
ATOM 726 O O . THR A 1 88 ? 7.808 12.091 -20.056 1.00 73.75 88 THR A O 1
ATOM 729 N N . GLU A 1 89 ? 7.993 10.393 -18.593 1.00 68.25 89 GLU A N 1
ATOM 730 C CA . GLU A 1 89 ? 9.006 9.650 -19.355 1.00 68.25 89 GLU A CA 1
ATOM 731 C C . GLU A 1 89 ? 8.443 9.105 -20.686 1.00 68.25 89 GLU A C 1
ATOM 733 O O . GLU A 1 89 ? 9.138 9.162 -21.702 1.00 68.25 89 GLU A O 1
ATOM 738 N N . ASP A 1 90 ? 7.168 8.688 -20.732 1.00 60.72 90 ASP A N 1
ATOM 739 C CA . ASP A 1 90 ? 6.511 8.186 -21.961 1.00 60.72 90 ASP A CA 1
ATOM 740 C C . ASP A 1 90 ? 6.411 9.228 -23.075 1.00 60.72 90 ASP A C 1
ATOM 742 O O . ASP A 1 90 ? 6.441 8.906 -24.262 1.00 60.72 90 ASP A O 1
ATOM 746 N N . SER A 1 91 ? 6.276 10.502 -22.697 1.00 57.31 91 SER A N 1
ATOM 747 C CA . SER A 1 91 ? 6.099 11.589 -23.662 1.00 57.31 91 SER A CA 1
ATOM 748 C C . SER A 1 91 ? 7.344 11.839 -24.529 1.00 57.31 91 SER A C 1
ATOM 750 O O . SER A 1 91 ? 7.251 12.546 -25.534 1.00 57.31 91 SER A O 1
ATOM 752 N N . GLY A 1 92 ? 8.492 11.244 -24.168 1.00 54.97 92 GLY A N 1
ATOM 753 C CA . GLY A 1 92 ? 9.780 11.445 -24.830 1.00 54.97 92 GLY A CA 1
ATOM 754 C C . GLY A 1 92 ? 10.336 10.269 -25.648 1.00 54.97 92 GLY A C 1
ATOM 755 O O . GLY A 1 92 ? 11.091 10.533 -26.584 1.00 54.97 92 GLY A O 1
ATOM 756 N N . GLN A 1 93 ? 10.026 8.993 -25.355 1.00 43.56 93 GLN A N 1
ATOM 757 C CA . GLN A 1 93 ? 10.660 7.866 -26.071 1.00 43.56 93 GLN A CA 1
ATOM 758 C C . GLN A 1 93 ? 9.946 6.501 -25.931 1.00 43.56 93 GLN A C 1
ATOM 760 O O . GLN A 1 93 ? 9.584 6.081 -24.843 1.00 43.56 93 GLN A O 1
ATOM 765 N N . ALA A 1 94 ? 9.818 5.815 -27.078 1.00 47.62 94 ALA A N 1
ATOM 766 C CA . ALA A 1 94 ? 9.546 4.391 -27.344 1.00 47.62 94 ALA A CA 1
ATOM 767 C C . ALA A 1 94 ? 9.022 3.477 -26.203 1.00 47.62 94 ALA A C 1
ATOM 769 O O . ALA A 1 94 ? 9.776 3.042 -25.340 1.00 47.62 94 ALA A O 1
ATOM 770 N N . THR A 1 95 ? 7.752 3.063 -26.337 1.00 47.31 95 THR A N 1
ATOM 771 C CA . THR A 1 95 ? 7.137 1.815 -25.822 1.00 47.31 95 THR A CA 1
ATOM 772 C C . THR A 1 95 ? 7.664 1.311 -24.474 1.00 47.31 95 THR A C 1
ATOM 774 O O . THR A 1 95 ? 8.331 0.277 -24.395 1.00 47.31 95 THR A O 1
ATOM 777 N N . VAL A 1 96 ? 7.314 2.014 -23.398 1.00 51.66 96 VAL A N 1
ATOM 778 C CA . VAL A 1 96 ? 7.520 1.541 -22.024 1.00 51.66 96 VAL A CA 1
ATOM 779 C C . VAL A 1 96 ? 6.544 0.380 -21.732 1.00 51.66 96 VAL A C 1
ATOM 781 O O . VAL A 1 96 ? 5.354 0.491 -22.041 1.00 51.66 96 VAL A O 1
ATOM 784 N N . PRO A 1 97 ? 6.987 -0.748 -21.139 1.00 55.16 97 PRO A N 1
ATOM 785 C CA . PRO A 1 97 ? 6.115 -1.889 -20.860 1.00 55.16 97 PRO A CA 1
ATOM 786 C C . PRO A 1 97 ? 4.942 -1.502 -19.942 1.00 55.16 97 PRO A C 1
ATOM 788 O O . PRO A 1 97 ? 5.133 -0.907 -18.878 1.00 55.16 97 PRO A O 1
ATOM 791 N N . ALA A 1 98 ? 3.722 -1.894 -20.337 1.00 54.00 98 ALA A N 1
ATOM 792 C CA . ALA A 1 98 ? 2.442 -1.501 -19.724 1.00 54.00 98 ALA A CA 1
ATOM 793 C C . ALA A 1 98 ? 2.347 -1.757 -18.202 1.00 54.00 98 ALA A C 1
ATOM 795 O O . ALA A 1 98 ? 1.576 -1.114 -17.482 1.00 54.00 98 ALA A O 1
ATOM 796 N N . ILE A 1 99 ? 3.159 -2.676 -17.683 1.00 55.66 99 ILE A N 1
ATOM 797 C CA . ILE A 1 99 ? 3.240 -2.995 -16.255 1.00 55.66 99 ILE A CA 1
ATOM 798 C C . ILE A 1 99 ? 3.801 -1.849 -15.411 1.00 55.66 99 ILE A C 1
ATOM 800 O O . ILE A 1 99 ? 3.349 -1.674 -14.275 1.00 55.66 99 ILE A O 1
ATOM 804 N N . ARG A 1 100 ? 4.695 -1.010 -15.958 1.00 62.91 100 ARG A N 1
ATOM 805 C CA . ARG A 1 100 ? 5.227 0.155 -15.226 1.00 62.91 100 ARG A CA 1
ATOM 806 C C . ARG A 1 100 ? 4.171 1.231 -14.968 1.00 62.91 100 ARG A C 1
ATOM 808 O O . ARG A 1 100 ? 4.308 1.952 -13.991 1.00 62.91 100 ARG A O 1
ATOM 815 N N . TYR A 1 101 ? 3.095 1.286 -15.757 1.00 63.34 101 TYR A N 1
ATOM 816 C CA . TYR A 1 101 ? 1.933 2.154 -15.500 1.00 63.34 101 TYR A CA 1
ATOM 817 C C . TYR A 1 101 ? 0.895 1.501 -14.591 1.00 63.34 101 TYR A C 1
ATOM 819 O O . TYR A 1 101 ? 0.243 2.165 -13.780 1.00 63.34 101 TYR A O 1
ATOM 827 N N . THR A 1 102 ? 0.728 0.187 -14.735 1.00 66.12 102 THR A N 1
ATOM 828 C CA . THR A 1 102 ? -0.326 -0.563 -14.045 1.00 66.12 102 THR A CA 1
ATOM 829 C C . THR A 1 102 ? -0.069 -0.614 -12.540 1.00 66.12 102 THR A C 1
ATOM 831 O O . THR A 1 102 ? -0.981 -0.360 -11.757 1.00 66.12 102 THR A O 1
ATOM 834 N N . ASN A 1 103 ? 1.173 -0.865 -12.121 1.00 72.06 103 ASN A N 1
ATOM 835 C CA . ASN A 1 103 ? 1.530 -0.951 -10.704 1.00 72.06 103 ASN A CA 1
ATOM 836 C C . ASN A 1 103 ? 1.306 0.350 -9.910 1.00 72.06 103 ASN A C 1
ATOM 838 O O . ASN A 1 103 ? 0.545 0.303 -8.940 1.00 72.06 103 ASN A O 1
ATOM 842 N N . PRO A 1 104 ? 1.867 1.515 -10.292 1.00 76.75 104 PRO A N 1
ATOM 843 C CA . PRO A 1 104 ? 1.632 2.754 -9.549 1.00 76.75 104 PRO A CA 1
ATOM 844 C C . PRO A 1 104 ? 0.148 3.148 -9.550 1.00 76.75 104 PRO A C 1
ATOM 846 O O . PRO A 1 104 ? -0.362 3.608 -8.530 1.00 76.75 104 PRO A O 1
ATOM 849 N N . SER A 1 105 ? -0.585 2.873 -10.637 1.00 78.88 105 SER A N 1
ATOM 850 C CA . SER A 1 105 ? -2.038 3.101 -10.707 1.00 78.88 105 SER A CA 1
ATOM 851 C C . SER A 1 105 ? -2.821 2.235 -9.712 1.00 78.88 105 SER A C 1
ATOM 853 O O . SER A 1 105 ? -3.708 2.728 -9.008 1.00 78.88 105 SER A O 1
ATOM 855 N N . LEU A 1 106 ? -2.479 0.945 -9.616 1.00 81.50 106 LEU A N 1
ATOM 856 C CA . LEU A 1 106 ? -3.076 0.018 -8.651 1.00 81.50 106 LEU A CA 1
ATOM 857 C C . LEU A 1 106 ? -2.753 0.417 -7.209 1.00 81.50 106 LEU A C 1
ATOM 859 O O . LEU A 1 106 ? -3.648 0.402 -6.359 1.00 81.50 106 LEU A O 1
ATOM 863 N N . TYR A 1 107 ? -1.511 0.814 -6.926 1.00 83.75 107 TYR A N 1
ATOM 864 C CA . TYR A 1 107 ? -1.130 1.320 -5.608 1.00 83.75 107 TYR A CA 1
ATOM 865 C C . TYR A 1 107 ? -1.889 2.598 -5.252 1.00 83.75 107 TYR A C 1
ATOM 867 O O . TYR A 1 107 ? -2.437 2.680 -4.155 1.00 83.75 107 TYR A O 1
ATOM 875 N N . LEU A 1 108 ? -2.019 3.549 -6.180 1.00 86.44 108 LEU A N 1
ATOM 876 C CA . LEU A 1 108 ? -2.766 4.793 -5.977 1.00 86.44 108 LEU A CA 1
ATOM 877 C C . LEU A 1 108 ? -4.224 4.514 -5.588 1.00 86.44 108 LEU A C 1
ATOM 879 O O . LEU A 1 108 ? -4.708 5.023 -4.572 1.00 86.44 108 LEU A O 1
ATOM 883 N N . GLY A 1 109 ? -4.906 3.650 -6.345 1.00 85.75 109 GLY A N 1
ATOM 884 C CA . GLY A 1 109 ? -6.274 3.240 -6.027 1.00 85.75 109 GLY A CA 1
ATOM 885 C C . GLY A 1 109 ? -6.373 2.491 -4.693 1.00 85.75 109 GLY A C 1
ATOM 886 O O . GLY A 1 109 ? -7.296 2.725 -3.914 1.00 85.75 109 GLY A O 1
ATOM 887 N N . THR A 1 110 ? -5.391 1.646 -4.382 1.00 87.88 110 THR A N 1
ATOM 888 C CA . THR A 1 110 ? -5.341 0.883 -3.125 1.00 87.88 110 THR A CA 1
ATOM 889 C C . THR A 1 110 ? -5.149 1.798 -1.919 1.00 87.88 110 THR A C 1
ATOM 891 O O . THR A 1 110 ? -5.894 1.679 -0.949 1.00 87.88 110 THR A O 1
ATOM 894 N N . TRP A 1 111 ? -4.218 2.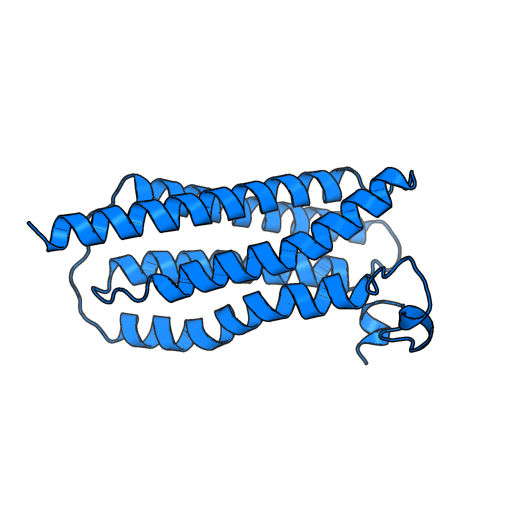754 -1.967 1.00 89.94 111 TRP A N 1
ATOM 895 C CA . TRP A 1 111 ? -4.009 3.714 -0.879 1.00 89.94 111 TRP A CA 1
ATOM 896 C C . TRP A 1 111 ? -5.227 4.608 -0.671 1.00 89.94 111 TRP A C 1
ATOM 898 O O . TRP A 1 111 ? -5.623 4.836 0.474 1.00 89.94 111 TRP A O 1
ATOM 908 N N . LEU A 1 112 ? -5.885 5.033 -1.752 1.00 88.38 112 LEU A N 1
ATOM 909 C CA . LEU A 1 112 ? -7.158 5.743 -1.663 1.00 88.38 112 LEU A CA 1
ATOM 910 C C . LEU A 1 112 ? -8.228 4.886 -0.972 1.00 88.38 112 LEU A C 1
ATOM 912 O O . LEU A 1 112 ? -8.922 5.367 -0.075 1.00 88.38 112 LEU A O 1
ATOM 916 N N . LEU A 1 113 ? -8.333 3.607 -1.332 1.00 86.62 113 LEU A N 1
ATOM 917 C CA . LEU A 1 113 ? -9.290 2.689 -0.722 1.00 86.62 113 LEU A CA 1
ATOM 918 C C . LEU A 1 113 ? -8.988 2.461 0.763 1.00 86.62 113 LEU A C 1
ATOM 920 O O . LEU A 1 113 ? -9.899 2.494 1.586 1.00 86.62 113 LEU A O 1
ATOM 924 N N . VAL A 1 114 ? -7.715 2.316 1.133 1.00 87.62 114 VAL A N 1
ATOM 925 C CA . VAL A 1 114 ? -7.273 2.227 2.533 1.00 87.62 114 VAL A CA 1
ATOM 926 C C . VAL A 1 114 ? -7.655 3.492 3.306 1.00 87.62 114 VAL A C 1
ATOM 928 O O . VAL A 1 114 ? -8.185 3.375 4.413 1.00 87.62 114 VAL A O 1
ATOM 931 N N . LEU A 1 115 ? -7.458 4.688 2.735 1.00 86.75 115 LEU A N 1
ATOM 932 C CA . LEU A 1 115 ? -7.886 5.954 3.345 1.00 86.75 115 LEU A CA 1
ATOM 933 C C . LEU A 1 115 ? -9.405 6.005 3.535 1.00 86.75 115 LEU A C 1
ATOM 935 O O . LEU A 1 115 ? -9.869 6.396 4.607 1.00 86.75 115 LEU A O 1
ATOM 939 N N . LEU A 1 116 ? -10.182 5.579 2.535 1.00 84.75 116 LEU A N 1
ATOM 940 C CA . LEU A 1 116 ? -11.642 5.516 2.624 1.00 84.75 116 LEU A CA 1
ATOM 941 C C . LEU A 1 116 ? -12.098 4.522 3.692 1.00 84.75 116 LEU A C 1
ATOM 943 O O . LEU A 1 116 ? -12.962 4.859 4.499 1.00 84.75 116 LEU A O 1
ATOM 947 N N . ILE A 1 117 ? -11.495 3.333 3.758 1.00 82.88 117 ILE A N 1
ATOM 948 C CA . ILE A 1 117 ? -11.803 2.332 4.784 1.00 82.88 117 ILE A CA 1
ATOM 949 C C . ILE A 1 117 ? -11.460 2.894 6.168 1.00 82.88 117 ILE A C 1
ATOM 951 O O . ILE A 1 117 ? -12.320 2.887 7.046 1.00 82.88 117 ILE A O 1
ATOM 955 N N . GLN A 1 118 ? -10.258 3.442 6.374 1.00 81.62 118 GLN A N 1
ATOM 956 C CA . GLN A 1 118 ? -9.859 4.056 7.649 1.00 81.62 118 GLN A CA 1
ATOM 957 C C . GLN A 1 118 ? -10.783 5.210 8.049 1.00 81.62 118 GLN A C 1
ATOM 959 O O . GLN A 1 118 ? -11.185 5.304 9.211 1.00 81.62 118 GLN A O 1
ATOM 964 N N . HIS A 1 119 ? -11.166 6.053 7.090 1.00 80.94 119 HIS A N 1
ATOM 965 C CA . HIS A 1 119 ? -12.104 7.140 7.327 1.00 80.94 119 HIS A CA 1
ATOM 966 C C . HIS A 1 119 ? -13.480 6.599 7.712 1.00 80.94 119 HIS A C 1
ATOM 968 O O . HIS A 1 119 ? -14.036 7.033 8.717 1.00 80.94 119 HIS A O 1
ATOM 974 N N . SER A 1 120 ? -14.006 5.625 6.964 1.00 77.12 120 SER A N 1
ATOM 975 C CA . SER A 1 120 ? -15.306 4.988 7.203 1.00 77.12 120 SER A CA 1
ATOM 976 C C . SER A 1 120 ? -15.363 4.300 8.574 1.00 77.12 120 SER A C 1
ATOM 978 O O . SER A 1 120 ? -16.360 4.428 9.283 1.00 77.12 120 SER A O 1
ATOM 980 N N . ARG A 1 121 ? -14.256 3.693 9.028 1.00 72.94 121 ARG A N 1
ATOM 981 C CA . ARG A 1 121 ? -14.131 3.110 10.374 1.00 72.94 121 ARG A CA 1
ATOM 982 C C . ARG A 1 121 ? -14.338 4.135 11.487 1.00 72.94 121 ARG A C 1
ATOM 984 O O . ARG A 1 121 ? -14.798 3.755 12.553 1.00 72.94 121 ARG A O 1
ATOM 991 N N . ARG A 1 122 ? -14.100 5.434 11.264 1.00 71.69 122 ARG A N 1
ATOM 992 C CA . ARG A 1 122 ? -14.440 6.462 12.273 1.00 71.69 122 ARG A CA 1
ATOM 993 C C . ARG A 1 122 ? -15.939 6.629 12.500 1.00 71.69 122 ARG A C 1
ATOM 995 O O . ARG A 1 122 ? -16.348 7.143 13.541 1.00 71.69 122 ARG A O 1
ATOM 1002 N N . TRP A 1 123 ? -16.742 6.231 11.522 1.00 65.44 123 TRP A N 1
ATOM 1003 C CA . TRP A 1 123 ? -18.194 6.354 11.546 1.00 65.44 123 TRP A CA 1
ATOM 1004 C C . TRP A 1 123 ? -18.882 5.065 11.993 1.00 65.44 123 TRP A C 1
ATOM 1006 O O . TRP A 1 123 ? -20.097 5.072 12.171 1.00 65.44 123 TRP A O 1
ATOM 1016 N N . CYS A 1 124 ? -18.137 3.974 12.209 1.00 63.22 124 CYS A N 1
ATOM 1017 C CA . CYS A 1 124 ? -18.683 2.676 12.593 1.00 63.22 124 CYS A CA 1
ATOM 1018 C C . CYS A 1 124 ? -17.986 2.124 13.841 1.00 63.22 124 CYS A C 1
ATOM 1020 O O . CYS A 1 124 ? -16.770 2.153 13.954 1.00 63.22 124 CYS A O 1
ATOM 1022 N N . VAL A 1 125 ? -18.763 1.572 14.772 1.00 54.03 125 VAL A N 1
ATOM 1023 C CA . VAL A 1 125 ? -18.268 0.965 16.027 1.00 54.03 125 VAL A CA 1
ATOM 1024 C C . VAL A 1 125 ? -17.648 -0.430 15.787 1.00 54.03 125 VAL A C 1
ATOM 1026 O O . VAL A 1 125 ? -17.076 -1.031 16.694 1.00 54.03 125 VAL A O 1
ATOM 1029 N N . GLN A 1 126 ? -17.748 -0.975 14.568 1.00 49.59 126 GLN A N 1
ATOM 1030 C CA . GLN A 1 126 ? -17.363 -2.358 14.281 1.00 49.59 126 GLN A CA 1
ATOM 1031 C C . GLN A 1 126 ? -15.835 -2.524 14.171 1.00 49.59 126 GLN A C 1
ATOM 1033 O O . GLN A 1 126 ? -15.174 -1.952 13.301 1.00 49.59 126 GLN A O 1
ATOM 1038 N N . LYS A 1 127 ? -15.289 -3.346 15.071 1.00 52.16 127 LYS A N 1
ATOM 1039 C CA . LYS A 1 127 ? -13.862 -3.608 15.309 1.00 52.16 127 LYS A CA 1
ATOM 1040 C C . LYS A 1 127 ? -13.260 -4.693 14.412 1.00 52.16 127 LYS A C 1
ATOM 1042 O O . LYS A 1 127 ? -12.486 -5.517 14.892 1.00 52.16 127 LYS A O 1
ATOM 1047 N N . ASP A 1 128 ? -13.518 -4.682 13.111 1.00 55.50 128 ASP A N 1
ATOM 1048 C CA . ASP A 1 128 ? -12.787 -5.589 12.212 1.00 55.50 128 ASP A CA 1
ATOM 1049 C C . ASP A 1 128 ? -11.397 -5.005 11.896 1.00 55.50 128 ASP A C 1
ATOM 1051 O O . ASP A 1 128 ? -11.051 -4.684 10.760 1.00 55.50 128 ASP A O 1
ATOM 1055 N N . SER A 1 129 ? -10.597 -4.793 12.949 1.00 64.25 129 SER A N 1
ATOM 1056 C CA . SER A 1 129 ? -9.230 -4.269 12.858 1.00 64.25 129 SER A CA 1
ATOM 1057 C C . SER A 1 129 ? -8.269 -5.278 12.239 1.00 64.25 129 SER A C 1
ATOM 1059 O O . SER A 1 129 ? -7.387 -4.905 11.462 1.00 64.25 129 SER A O 1
ATOM 1061 N N . TRP A 1 130 ? -8.557 -6.559 12.473 1.00 75.19 130 TRP A N 1
ATOM 1062 C CA . TRP A 1 130 ? -7.800 -7.690 11.959 1.00 75.19 130 TRP A CA 1
ATOM 1063 C C . TRP A 1 130 ? -7.724 -7.717 10.428 1.00 75.19 130 TRP A C 1
ATOM 1065 O O . TRP A 1 130 ? -6.733 -8.185 9.890 1.00 75.19 130 TRP A O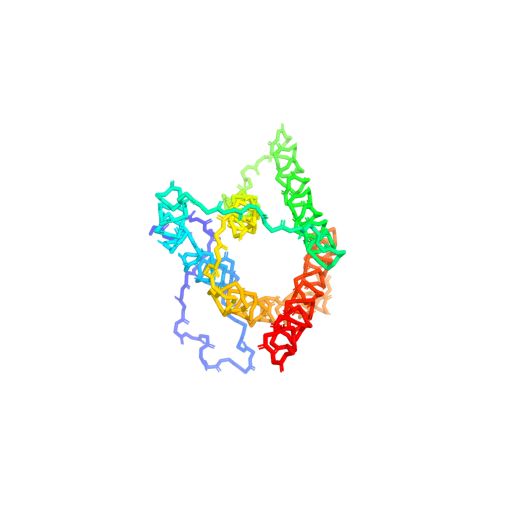 1
ATOM 1075 N N . TYR A 1 131 ? -8.720 -7.180 9.715 1.00 78.56 131 TYR A N 1
ATOM 1076 C CA . TYR A 1 131 ? -8.726 -7.153 8.251 1.00 78.56 131 TYR A CA 1
ATOM 1077 C C . TYR A 1 131 ? -7.628 -6.246 7.681 1.00 78.56 131 TYR A C 1
ATOM 1079 O O . TYR A 1 131 ? -6.851 -6.658 6.824 1.00 78.56 131 TYR A O 1
ATOM 1087 N N . LEU A 1 132 ? -7.544 -5.009 8.184 1.00 80.62 132 LEU A N 1
ATOM 1088 C CA . LEU A 1 132 ? -6.489 -4.072 7.793 1.00 80.62 132 LEU A CA 1
ATOM 1089 C C . LEU A 1 132 ? -5.126 -4.594 8.250 1.00 80.62 132 LEU A C 1
ATOM 1091 O O . LEU A 1 132 ? -4.172 -4.515 7.485 1.00 80.62 132 LEU A O 1
ATOM 1095 N N . ALA A 1 133 ? -5.038 -5.166 9.454 1.00 82.56 133 ALA A N 1
ATOM 1096 C CA . ALA A 1 133 ? -3.813 -5.800 9.932 1.00 82.56 133 ALA A CA 1
ATOM 1097 C C . ALA A 1 133 ? -3.370 -6.952 9.012 1.00 82.56 133 ALA A C 1
ATOM 1099 O O . ALA A 1 133 ? -2.212 -6.990 8.608 1.00 82.56 133 ALA A O 1
ATOM 1100 N N . LEU A 1 134 ? -4.291 -7.835 8.613 1.00 85.19 134 LEU A N 1
ATOM 1101 C CA . LEU A 1 134 ? -4.020 -8.945 7.702 1.00 85.19 134 LEU A CA 1
ATOM 1102 C C . LEU A 1 134 ? -3.571 -8.449 6.326 1.00 85.19 134 LEU A C 1
ATOM 1104 O O . LEU A 1 134 ? -2.610 -8.981 5.783 1.00 85.19 134 LEU A O 1
ATOM 1108 N N . PHE A 1 135 ? -4.214 -7.408 5.789 1.00 87.44 135 PHE A N 1
ATOM 1109 C CA . PHE A 1 135 ? -3.787 -6.774 4.542 1.00 87.44 135 PHE A CA 1
ATOM 1110 C C . PHE A 1 135 ? -2.341 -6.268 4.625 1.00 87.44 135 PHE A C 1
ATOM 1112 O O . PHE A 1 135 ? -1.549 -6.539 3.722 1.00 87.44 135 PHE A O 1
ATOM 1119 N N . TRP A 1 136 ? -1.975 -5.563 5.702 1.00 88.12 136 TRP A N 1
ATOM 1120 C CA . TRP A 1 136 ? -0.608 -5.068 5.881 1.00 88.12 136 TRP A CA 1
ATOM 1121 C C . TRP A 1 136 ? 0.393 -6.212 6.063 1.00 88.12 136 TRP A C 1
ATOM 1123 O O . TRP A 1 136 ? 1.453 -6.176 5.450 1.00 88.12 136 TRP A O 1
ATOM 1133 N N . ILE A 1 137 ? 0.053 -7.250 6.835 1.00 86.69 137 ILE A N 1
ATOM 1134 C CA . ILE A 1 137 ? 0.898 -8.444 7.002 1.00 86.69 137 ILE A CA 1
ATOM 1135 C C . ILE A 1 137 ? 1.132 -9.122 5.652 1.00 86.69 137 ILE A C 1
ATOM 1137 O O . ILE A 1 137 ? 2.275 -9.380 5.287 1.00 86.69 137 ILE A O 1
ATOM 1141 N N . LEU A 1 138 ? 0.064 -9.374 4.895 1.00 85.44 138 LEU A N 1
ATOM 1142 C CA . LEU A 1 138 ? 0.149 -10.021 3.591 1.00 85.44 138 LEU A CA 1
ATOM 1143 C C . LEU A 1 138 ? 0.947 -9.164 2.601 1.00 85.44 138 LEU A C 1
ATOM 1145 O O . LEU A 1 138 ? 1.801 -9.692 1.898 1.00 85.44 138 LEU A O 1
ATOM 1149 N N . SER A 1 139 ? 0.744 -7.843 2.611 1.00 85.62 139 SER A N 1
ATOM 1150 C CA . SER A 1 139 ? 1.520 -6.903 1.792 1.00 85.62 139 SER A CA 1
ATOM 1151 C C . SER A 1 139 ? 3.011 -6.934 2.132 1.00 85.62 139 SER A C 1
ATOM 1153 O O . SER A 1 139 ? 3.831 -6.951 1.220 1.00 85.62 139 SER A O 1
ATOM 1155 N N . ILE A 1 140 ? 3.379 -7.005 3.418 1.00 86.38 140 ILE A N 1
ATOM 1156 C CA . ILE A 1 140 ? 4.779 -7.115 3.856 1.00 86.38 140 ILE A CA 1
ATOM 1157 C C . ILE A 1 140 ? 5.390 -8.459 3.457 1.00 86.38 140 ILE A C 1
ATOM 1159 O O . ILE A 1 140 ? 6.517 -8.490 2.963 1.00 86.38 140 ILE A O 1
ATOM 1163 N N . ILE A 1 141 ? 4.659 -9.562 3.635 1.00 85.19 141 ILE A N 1
ATOM 1164 C CA . ILE A 1 141 ? 5.124 -10.896 3.233 1.00 85.19 141 ILE A CA 1
ATOM 1165 C C . ILE A 1 141 ? 5.384 -10.917 1.724 1.00 85.19 141 ILE A C 1
ATOM 1167 O O . ILE A 1 141 ? 6.474 -11.290 1.299 1.00 85.19 141 ILE A O 1
ATOM 1171 N N . CYS A 1 142 ? 4.430 -10.447 0.917 1.00 81.69 142 CYS A N 1
ATOM 1172 C CA . CYS A 1 142 ? 4.592 -10.345 -0.533 1.00 81.69 142 CYS A CA 1
ATOM 1173 C C . CYS A 1 142 ? 5.729 -9.382 -0.928 1.00 81.69 142 CYS A C 1
ATOM 1175 O O . CYS A 1 142 ? 6.534 -9.707 -1.799 1.00 81.69 142 CYS A O 1
ATOM 1177 N N . GLY A 1 143 ? 5.852 -8.233 -0.259 1.00 79.19 143 GLY A N 1
ATOM 1178 C CA . GLY A 1 143 ? 6.920 -7.259 -0.500 1.00 79.19 143 GLY A CA 1
ATOM 1179 C C . GLY A 1 143 ? 8.316 -7.766 -0.120 1.00 79.19 143 GLY A C 1
ATOM 1180 O O . GLY A 1 143 ? 9.297 -7.364 -0.738 1.00 79.19 143 GLY A O 1
ATOM 1181 N N . THR A 1 144 ? 8.421 -8.693 0.838 1.00 81.62 144 THR A N 1
ATOM 1182 C CA . THR A 1 144 ? 9.702 -9.297 1.245 1.00 81.62 144 THR A CA 1
ATOM 1183 C C . THR A 1 144 ? 10.339 -10.085 0.099 1.00 81.62 144 THR A C 1
ATOM 1185 O O . THR A 1 144 ? 11.550 -10.010 -0.088 1.00 81.62 144 THR A O 1
ATOM 1188 N N . PHE A 1 145 ? 9.546 -10.805 -0.700 1.00 77.44 145 PHE A N 1
ATOM 1189 C CA . PHE A 1 145 ? 10.064 -11.529 -1.866 1.00 77.44 145 PHE A CA 1
ATOM 1190 C C . PHE A 1 145 ? 10.607 -10.559 -2.923 1.00 77.44 145 PHE A C 1
ATOM 1192 O O . PHE A 1 145 ? 11.764 -10.669 -3.318 1.00 77.44 145 PHE A O 1
ATOM 1199 N N . GLN A 1 146 ? 9.836 -9.519 -3.259 1.00 73.25 146 GLN A N 1
ATOM 1200 C CA . GLN A 1 146 ? 10.278 -8.466 -4.185 1.00 73.25 146 GLN A CA 1
ATOM 1201 C C . GLN A 1 146 ? 11.557 -7.768 -3.703 1.00 73.25 146 GLN A C 1
ATOM 1203 O O . GLN A 1 146 ? 12.449 -7.462 -4.491 1.00 73.25 146 GLN A O 1
ATOM 1208 N N . PHE A 1 147 ? 11.673 -7.541 -2.393 1.00 74.44 147 PHE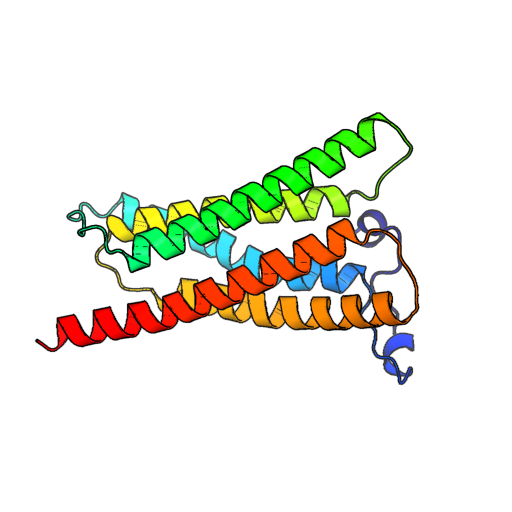 A N 1
ATOM 1209 C CA . PHE A 1 147 ? 12.857 -6.959 -1.772 1.00 74.44 147 PHE A CA 1
ATOM 1210 C C . PHE A 1 147 ? 14.105 -7.834 -1.950 1.00 74.44 147 PHE A C 1
ATOM 1212 O O . PHE A 1 147 ? 15.182 -7.314 -2.246 1.00 74.44 147 PHE A O 1
ATOM 1219 N N . GLN A 1 148 ? 13.976 -9.157 -1.801 1.00 76.31 148 GLN A N 1
ATOM 1220 C CA . GLN A 1 148 ? 15.090 -10.089 -2.009 1.00 76.31 148 GLN A CA 1
ATOM 1221 C C . GLN A 1 148 ? 15.589 -10.047 -3.455 1.00 76.31 148 GLN A C 1
ATOM 1223 O O . GLN A 1 148 ? 16.798 -9.947 -3.686 1.00 76.31 148 GLN A O 1
ATOM 1228 N N . THR A 1 149 ? 14.668 -10.055 -4.417 1.00 72.12 149 THR A N 1
ATOM 1229 C CA . THR A 1 149 ? 14.983 -9.984 -5.849 1.00 72.12 149 THR A CA 1
ATOM 1230 C C . THR A 1 149 ? 15.606 -8.637 -6.220 1.00 72.12 149 THR A C 1
ATOM 1232 O O . THR A 1 149 ? 16.605 -8.581 -6.948 1.00 72.12 149 THR A O 1
ATOM 1235 N N . LEU A 1 150 ? 15.108 -7.541 -5.639 1.00 73.19 150 LEU A N 1
ATOM 1236 C CA . LEU A 1 150 ? 15.671 -6.204 -5.824 1.00 73.19 150 LEU A CA 1
ATOM 1237 C C . LEU A 1 150 ? 17.112 -6.111 -5.298 1.00 73.19 150 LEU A C 1
ATOM 1239 O O . LEU A 1 150 ? 17.991 -5.614 -6.003 1.00 73.19 150 LEU A O 1
ATOM 1243 N N . ILE A 1 151 ? 17.386 -6.631 -4.097 1.00 74.56 151 ILE A N 1
ATOM 1244 C CA . ILE A 1 151 ? 18.742 -6.647 -3.525 1.00 74.56 151 ILE A CA 1
ATOM 1245 C C . ILE A 1 151 ? 19.698 -7.484 -4.376 1.00 74.56 151 ILE A C 1
ATOM 1247 O O . ILE A 1 151 ? 20.814 -7.038 -4.645 1.00 74.56 151 ILE A O 1
ATOM 1251 N N . ARG A 1 152 ? 19.278 -8.669 -4.838 1.00 74.56 152 ARG A N 1
ATOM 1252 C CA . ARG A 1 152 ? 20.097 -9.506 -5.734 1.00 74.56 152 ARG A CA 1
ATOM 1253 C C . ARG A 1 152 ? 20.441 -8.772 -7.027 1.00 74.56 152 ARG A C 1
ATOM 1255 O O . ARG A 1 152 ? 21.583 -8.831 -7.477 1.00 74.56 152 ARG A O 1
ATOM 1262 N N . THR A 1 153 ? 19.482 -8.039 -7.586 1.00 69.69 153 THR A N 1
ATOM 1263 C CA . THR A 1 153 ? 19.677 -7.251 -8.811 1.00 69.69 153 THR A CA 1
ATOM 1264 C C . THR A 1 153 ? 20.669 -6.103 -8.601 1.00 69.69 153 THR A C 1
ATOM 1266 O O . THR A 1 153 ? 21.554 -5.899 -9.432 1.00 69.69 153 THR A O 1
ATOM 1269 N N . LEU A 1 154 ? 20.578 -5.400 -7.465 1.00 73.81 154 LEU A N 1
ATOM 1270 C CA . LEU A 1 154 ? 21.520 -4.336 -7.096 1.00 73.81 154 LEU A CA 1
ATOM 1271 C C . LEU A 1 154 ? 22.940 -4.875 -6.865 1.00 73.81 154 LEU A C 1
ATOM 1273 O O . LEU A 1 154 ? 23.908 -4.270 -7.319 1.00 73.81 154 LEU A O 1
ATOM 1277 N N . LEU A 1 155 ? 23.076 -6.033 -6.210 1.00 76.50 155 LEU A N 1
ATOM 1278 C CA . LEU A 1 155 ? 24.373 -6.686 -5.983 1.00 76.50 155 LEU A CA 1
ATOM 1279 C C . LEU A 1 155 ? 25.020 -7.189 -7.282 1.00 76.50 155 LEU A C 1
ATOM 1281 O O . LEU A 1 155 ? 26.243 -7.168 -7.394 1.00 76.50 155 LEU A O 1
ATOM 1285 N N . LYS A 1 156 ? 24.216 -7.587 -8.279 1.00 75.12 156 LYS A N 1
ATOM 1286 C CA . LYS A 1 156 ? 24.683 -7.960 -9.628 1.00 75.12 156 LYS A CA 1
ATOM 1287 C C . LYS A 1 156 ? 25.149 -6.742 -10.463 1.00 75.12 156 LYS A C 1
ATOM 1289 O O . LYS A 1 156 ? 25.531 -6.912 -11.616 1.00 75.12 156 LYS A O 1
ATOM 1294 N N . GLY A 1 157 ? 25.161 -5.528 -9.897 1.00 65.00 157 GLY A N 1
ATOM 1295 C CA . GLY A 1 157 ? 25.738 -4.323 -10.513 1.00 65.00 157 GLY A CA 1
ATOM 1296 C C . GLY A 1 157 ? 24.852 -3.649 -11.563 1.00 65.00 157 GLY A C 1
ATOM 1297 O O . GLY A 1 157 ? 25.307 -2.747 -12.269 1.00 65.00 157 GLY A O 1
ATOM 1298 N N . ASN A 1 158 ? 23.588 -4.061 -11.679 1.00 65.31 158 ASN A N 1
ATOM 1299 C CA . ASN A 1 158 ? 22.656 -3.449 -12.613 1.00 65.31 158 ASN A CA 1
ATOM 1300 C C . ASN A 1 158 ? 22.051 -2.177 -11.996 1.00 65.31 158 ASN A C 1
ATOM 1302 O O . ASN A 1 158 ? 21.053 -2.219 -11.279 1.00 65.31 158 ASN A O 1
ATOM 1306 N N . ASN A 1 159 ? 22.665 -1.028 -12.288 1.00 60.91 159 ASN A N 1
ATOM 1307 C CA . ASN A 1 159 ? 22.254 0.291 -11.786 1.00 60.91 159 ASN A CA 1
ATOM 1308 C C . ASN A 1 159 ? 21.046 0.888 -12.533 1.00 60.91 159 ASN A C 1
ATOM 1310 O O . ASN A 1 159 ? 20.799 2.095 -12.453 1.00 60.91 159 ASN A O 1
ATOM 1314 N N . SER A 1 160 ? 20.293 0.080 -13.283 1.00 55.31 160 SER A N 1
ATOM 1315 C CA . SER A 1 160 ? 19.114 0.551 -14.002 1.00 55.31 160 SER A CA 1
ATOM 1316 C C . SER A 1 160 ? 18.011 0.925 -12.999 1.00 55.31 160 SER A C 1
ATOM 1318 O O . SER A 1 160 ? 17.289 0.060 -12.508 1.00 55.31 160 SER A O 1
ATOM 1320 N N . ASN A 1 161 ? 17.886 2.228 -12.725 1.00 63.12 161 ASN A N 1
ATOM 1321 C CA . ASN A 1 161 ? 16.839 2.901 -11.940 1.00 63.12 161 ASN A CA 1
ATOM 1322 C C . ASN A 1 161 ? 16.965 2.837 -10.407 1.00 63.12 161 ASN A C 1
ATOM 1324 O O . ASN A 1 161 ? 16.026 2.465 -9.706 1.00 63.12 161 ASN A O 1
ATOM 1328 N N . LEU A 1 162 ? 18.090 3.333 -9.878 1.00 73.12 162 LEU A N 1
ATOM 1329 C CA . LEU A 1 162 ? 18.304 3.572 -8.440 1.00 73.12 162 LEU A CA 1
ATOM 1330 C C . LEU A 1 162 ? 17.140 4.329 -7.762 1.00 73.12 162 LEU A C 1
ATOM 1332 O O . LEU A 1 162 ? 16.783 4.017 -6.630 1.00 73.12 162 LEU A O 1
ATOM 1336 N N . ALA A 1 163 ? 16.502 5.268 -8.471 1.00 73.19 163 ALA A N 1
ATOM 1337 C CA . ALA A 1 163 ? 15.335 6.002 -7.979 1.00 73.19 163 ALA A CA 1
ATOM 1338 C C . ALA A 1 163 ? 14.148 5.081 -7.638 1.00 73.19 163 ALA A C 1
ATOM 1340 O O . ALA A 1 163 ? 13.560 5.218 -6.568 1.00 73.19 163 ALA A O 1
ATOM 1341 N N . TYR A 1 164 ? 13.840 4.107 -8.501 1.00 73.69 164 TYR A N 1
ATOM 1342 C CA . TYR A 1 164 ? 12.762 3.140 -8.272 1.00 73.69 164 TYR A CA 1
ATOM 1343 C C . TYR A 1 164 ? 13.073 2.243 -7.071 1.00 73.69 164 TYR A C 1
ATOM 1345 O O . TYR A 1 164 ? 12.221 2.030 -6.211 1.00 73.69 164 TYR A O 1
ATOM 1353 N N . SER A 1 165 ? 14.325 1.787 -6.961 1.00 77.75 165 SER A N 1
ATOM 1354 C CA . SER A 1 165 ? 14.775 1.021 -5.800 1.00 77.75 165 SER A CA 1
ATOM 1355 C C . SER A 1 165 ? 14.576 1.819 -4.511 1.00 77.75 165 SER A C 1
ATOM 1357 O O . SER A 1 165 ? 13.934 1.328 -3.585 1.00 77.75 165 SER A O 1
ATOM 1359 N N . CYS A 1 166 ? 15.056 3.067 -4.453 1.00 81.94 166 CYS A N 1
ATOM 1360 C CA . CYS A 1 166 ? 14.899 3.936 -3.283 1.00 81.94 166 CYS A CA 1
ATOM 1361 C C . CYS A 1 166 ? 13.430 4.153 -2.895 1.00 81.94 166 CYS A C 1
ATOM 1363 O O . CYS A 1 166 ? 13.098 4.064 -1.712 1.00 81.94 166 CYS A O 1
ATOM 1365 N N . LEU A 1 167 ? 12.552 4.405 -3.869 1.00 82.75 167 LEU A N 1
ATOM 1366 C CA . LEU A 1 167 ? 11.121 4.579 -3.620 1.00 82.75 167 LEU A CA 1
ATOM 1367 C C . LEU A 1 167 ? 10.491 3.309 -3.044 1.00 82.75 167 LEU A C 1
ATOM 1369 O O . LEU A 1 167 ? 9.772 3.389 -2.046 1.00 82.75 167 LEU A O 1
ATOM 1373 N N . PHE A 1 168 ? 10.841 2.138 -3.581 1.00 82.44 168 PHE A N 1
ATOM 1374 C CA . PHE A 1 168 ? 10.389 0.858 -3.043 1.00 82.44 168 PHE A CA 1
ATOM 1375 C C . PHE A 1 168 ? 10.814 0.664 -1.578 1.00 82.44 168 PHE A C 1
ATOM 1377 O O . PHE A 1 168 ? 9.973 0.335 -0.739 1.00 82.44 168 PHE A O 1
ATOM 1384 N N . PHE A 1 169 ? 12.082 0.933 -1.236 1.00 85.31 169 PHE A N 1
ATOM 1385 C CA . PHE A 1 169 ? 12.573 0.847 0.148 1.00 85.31 169 PHE A CA 1
ATOM 1386 C C . PHE A 1 169 ? 11.799 1.772 1.100 1.00 85.31 169 PHE A C 1
ATOM 1388 O O . PHE A 1 169 ? 11.411 1.350 2.193 1.00 85.31 169 PHE A O 1
ATOM 1395 N N . ILE A 1 170 ? 11.551 3.019 0.688 1.00 88.38 170 ILE A N 1
ATOM 1396 C CA . ILE A 1 170 ? 10.816 4.007 1.490 1.00 88.38 170 ILE A CA 1
ATOM 1397 C C . ILE A 1 170 ? 9.364 3.557 1.695 1.00 88.38 170 ILE A C 1
ATOM 1399 O O . ILE A 1 170 ? 8.874 3.536 2.828 1.00 88.38 170 ILE A O 1
ATOM 1403 N N . CYS A 1 171 ? 8.687 3.150 0.620 1.00 87.25 171 CYS A N 1
ATOM 1404 C CA . CYS A 1 171 ? 7.320 2.642 0.678 1.00 87.25 171 CYS A CA 1
ATOM 1405 C C . CYS A 1 171 ? 7.219 1.420 1.599 1.00 87.25 171 CYS A C 1
ATOM 1407 O O . CYS A 1 171 ? 6.354 1.380 2.474 1.00 87.25 171 CYS A O 1
ATOM 1409 N N . TYR A 1 172 ? 8.133 0.460 1.462 1.00 87.44 172 TYR A N 1
ATOM 1410 C CA . TYR A 1 172 ? 8.177 -0.739 2.296 1.00 87.44 172 TYR A CA 1
ATOM 1411 C C . TYR A 1 172 ? 8.389 -0.409 3.784 1.00 87.44 172 TYR A C 1
ATOM 1413 O O . TYR A 1 172 ? 7.668 -0.919 4.645 1.00 87.44 172 TYR A O 1
ATOM 1421 N N . ALA A 1 173 ? 9.299 0.517 4.105 1.00 90.62 173 ALA A N 1
ATOM 1422 C CA . ALA A 1 173 ? 9.521 0.968 5.479 1.00 90.62 173 ALA A CA 1
ATOM 1423 C C . ALA A 1 173 ? 8.263 1.610 6.095 1.00 90.62 173 ALA A C 1
ATOM 1425 O O . ALA A 1 173 ? 7.914 1.324 7.246 1.00 90.62 173 ALA A O 1
ATOM 1426 N N . PHE A 1 174 ? 7.537 2.434 5.332 1.00 90.75 174 PHE A N 1
ATOM 1427 C CA . PHE A 1 174 ? 6.276 3.010 5.801 1.00 90.75 174 PHE A CA 1
ATOM 1428 C C . PHE A 1 174 ? 5.187 1.960 6.020 1.00 90.75 174 PHE A C 1
ATOM 1430 O O . PHE A 1 174 ? 4.450 2.068 7.000 1.00 90.75 174 PHE A O 1
ATOM 1437 N N . GLN A 1 175 ? 5.108 0.921 5.186 1.00 89.25 175 GLN A N 1
ATOM 1438 C CA . GLN A 1 175 ? 4.172 -0.188 5.406 1.00 89.25 175 GLN A CA 1
ATOM 1439 C C . GLN A 1 175 ? 4.445 -0.909 6.736 1.00 89.25 175 GLN A C 1
ATOM 1441 O O . GLN A 1 175 ? 3.508 -1.153 7.502 1.00 89.25 175 GLN A O 1
ATOM 1446 N N . ILE A 1 176 ? 5.718 -1.174 7.065 1.00 89.69 176 ILE A N 1
ATOM 1447 C CA . ILE A 1 176 ? 6.108 -1.770 8.357 1.00 89.69 176 ILE A CA 1
ATOM 1448 C C . ILE A 1 176 ? 5.699 -0.850 9.511 1.00 89.69 176 ILE A C 1
ATOM 1450 O O . ILE A 1 176 ? 5.108 -1.302 10.494 1.00 89.69 176 ILE A O 1
ATOM 1454 N N . LEU A 1 177 ? 5.970 0.452 9.391 1.00 91.25 177 LEU A N 1
ATOM 1455 C CA . LEU A 1 177 ? 5.618 1.420 10.426 1.00 91.25 177 LEU A CA 1
ATOM 1456 C C . LEU A 1 177 ? 4.098 1.478 10.661 1.00 91.25 177 LEU A C 1
ATOM 1458 O O . LEU A 1 177 ? 3.650 1.500 11.809 1.00 91.25 177 LEU A O 1
ATOM 1462 N N . ILE A 1 178 ? 3.292 1.436 9.595 1.00 89.94 178 ILE A N 1
ATOM 1463 C CA . ILE A 1 178 ? 1.826 1.380 9.695 1.00 89.94 178 ILE A CA 1
ATOM 1464 C C . ILE A 1 178 ? 1.369 0.093 10.392 1.00 89.94 178 ILE A C 1
ATOM 1466 O O . ILE A 1 178 ? 0.443 0.146 11.212 1.00 89.94 178 ILE A O 1
ATOM 1470 N N . LEU A 1 179 ? 2.003 -1.047 10.108 1.00 88.06 179 LEU A N 1
ATOM 1471 C CA . LEU A 1 179 ? 1.694 -2.316 10.766 1.00 88.06 179 LEU A CA 1
ATOM 1472 C C . LEU A 1 179 ? 1.977 -2.245 12.275 1.00 88.06 179 LEU A C 1
ATOM 1474 O O . LEU A 1 179 ? 1.114 -2.608 13.077 1.00 88.06 179 LEU A O 1
ATOM 1478 N N . ILE A 1 180 ? 3.129 -1.697 12.670 1.00 88.88 180 ILE A N 1
ATOM 1479 C CA . ILE A 1 180 ? 3.494 -1.507 14.083 1.00 88.88 180 ILE A CA 1
ATOM 1480 C C . ILE A 1 180 ? 2.475 -0.602 14.785 1.00 88.88 180 ILE A C 1
ATOM 1482 O O . ILE A 1 180 ? 1.940 -0.960 15.836 1.00 88.88 180 ILE A O 1
ATOM 1486 N N . LEU A 1 181 ? 2.134 0.542 14.184 1.00 86.56 181 LEU A N 1
ATOM 1487 C CA . LEU A 1 181 ? 1.107 1.438 14.728 1.00 86.56 181 LEU A CA 1
ATOM 1488 C C . LEU A 1 181 ? -0.274 0.769 14.787 1.00 86.56 181 LEU A C 1
ATOM 1490 O O . LEU A 1 181 ? -1.096 1.102 15.645 1.00 86.56 181 LEU A O 1
ATOM 1494 N N . SER A 1 182 ? -0.559 -0.159 13.872 1.00 84.19 182 SER A N 1
ATOM 1495 C CA . SER A 1 182 ? -1.791 -0.951 13.879 1.00 84.19 182 SER A CA 1
ATOM 1496 C C . SER A 1 182 ? -1.848 -1.889 15.073 1.00 84.19 182 SER A C 1
ATOM 1498 O O . SER A 1 182 ? -2.834 -1.837 15.806 1.00 84.19 182 SER A O 1
ATOM 1500 N N . ALA A 1 183 ? -0.760 -2.603 15.352 1.00 83.88 183 ALA A N 1
ATOM 1501 C CA . ALA A 1 183 ? -0.647 -3.465 16.523 1.00 83.88 183 ALA A CA 1
ATOM 1502 C C . ALA A 1 183 ? -0.731 -2.692 17.855 1.00 83.88 183 ALA A C 1
ATOM 1504 O O . ALA A 1 183 ? -1.358 -3.164 18.801 1.00 83.88 183 ALA A O 1
ATOM 1505 N N . ILE A 1 184 ? -0.132 -1.496 17.944 1.00 82.94 184 ILE A N 1
ATOM 1506 C CA . ILE A 1 184 ? -0.202 -0.657 19.159 1.00 82.94 184 ILE A CA 1
ATOM 1507 C C . ILE A 1 184 ? -1.635 -0.166 19.397 1.00 82.94 184 ILE A C 1
ATOM 1509 O O . ILE A 1 184 ? -2.174 -0.315 20.488 1.00 82.94 184 ILE A O 1
ATOM 1513 N N . SER A 1 185 ? -2.284 0.356 18.357 1.00 78.88 185 SER A N 1
ATOM 1514 C CA . SER A 1 185 ? -3.654 0.875 18.445 1.00 78.88 185 SER A CA 1
ATOM 1515 C C . SER A 1 185 ? -4.675 -0.185 18.864 1.00 78.88 185 SER A C 1
ATOM 1517 O O . SER A 1 185 ? -5.634 0.145 19.553 1.00 78.88 185 SER A O 1
ATOM 1519 N N . GLU A 1 186 ? -4.494 -1.443 18.452 1.00 7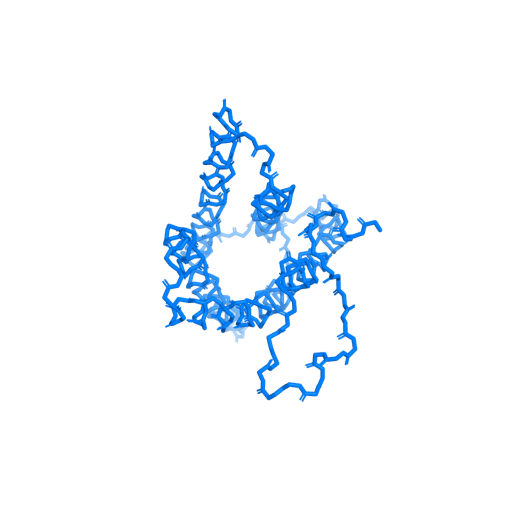3.56 186 GLU A N 1
ATOM 1520 C CA . GLU A 1 186 ? -5.368 -2.541 18.881 1.00 73.56 186 GLU A CA 1
ATOM 1521 C C . GLU A 1 186 ? -5.205 -2.862 20.371 1.00 73.56 186 GLU A C 1
ATOM 1523 O O . GLU A 1 186 ? -6.190 -3.163 21.048 1.00 73.56 186 GLU A O 1
ATOM 1528 N N . LYS A 1 187 ? -3.981 -2.748 20.906 1.00 68.50 187 LYS A N 1
ATOM 1529 C CA . LYS A 1 187 ? -3.732 -2.908 22.345 1.00 68.50 187 LYS A CA 1
ATOM 1530 C C . LYS A 1 187 ? -4.428 -1.813 23.151 1.00 68.50 187 LYS A C 1
ATOM 1532 O O . LYS A 1 187 ? -5.114 -2.150 24.117 1.00 68.50 187 LYS A O 1
ATOM 1537 N N . ASP A 1 188 ? -4.325 -0.555 22.726 1.00 65.69 188 ASP A N 1
ATOM 1538 C CA . ASP A 1 188 ? -4.962 0.585 23.404 1.00 65.69 188 ASP A CA 1
ATOM 1539 C C . ASP A 1 188 ? -6.496 0.455 23.435 1.00 65.69 188 ASP A C 1
ATOM 1541 O O . ASP A 1 188 ? -7.122 0.636 24.483 1.00 65.69 188 ASP A O 1
ATOM 1545 N N . ASP A 1 189 ? -7.110 0.048 22.319 1.00 62.53 189 ASP A N 1
ATOM 1546 C CA . ASP A 1 189 ? -8.556 -0.203 22.250 1.00 62.53 189 ASP A CA 1
ATOM 1547 C C . ASP A 1 189 ? -8.992 -1.378 23.142 1.00 62.53 189 ASP A C 1
ATOM 1549 O O . ASP A 1 189 ? -10.110 -1.382 23.661 1.00 62.53 189 ASP A O 1
ATOM 1553 N N . SER A 1 190 ? -8.137 -2.390 23.324 1.00 60.44 190 SER A N 1
ATOM 1554 C CA . SER A 1 190 ? -8.421 -3.533 24.204 1.00 60.44 190 SER A CA 1
ATOM 1555 C C . SER A 1 190 ? -8.310 -3.189 25.696 1.00 60.44 190 SER A C 1
ATOM 1557 O O . SER A 1 190 ? -9.013 -3.786 26.515 1.00 60.44 190 SER A O 1
ATOM 1559 N N . LEU A 1 191 ? -7.452 -2.223 26.039 1.00 60.31 191 LEU A N 1
ATOM 1560 C CA . LEU A 1 191 ? -7.261 -1.703 27.393 1.00 60.31 191 LEU A CA 1
ATOM 1561 C C . LEU A 1 191 ? -8.429 -0.804 27.813 1.00 60.31 191 LEU A C 1
ATOM 1563 O O . LEU A 1 191 ? -8.975 -0.996 28.895 1.00 60.31 191 LEU A O 1
ATOM 1567 N N . ASN A 1 192 ? -8.884 0.093 26.933 1.00 57.12 192 ASN A N 1
ATOM 1568 C CA . ASN A 1 192 ? -10.008 0.999 27.212 1.00 57.12 192 ASN A CA 1
ATOM 1569 C C . ASN A 1 192 ? -11.375 0.304 27.355 1.00 57.12 192 ASN A C 1
ATOM 1571 O O . ASN A 1 192 ? -12.316 0.919 27.831 1.00 57.12 192 ASN A O 1
ATOM 1575 N N . VAL A 1 193 ? -11.515 -0.950 26.915 1.00 56.97 193 VAL A N 1
ATOM 1576 C CA . VAL A 1 193 ? -12.761 -1.738 27.061 1.00 56.97 193 VAL A CA 1
ATOM 1577 C C . VAL A 1 193 ? -12.790 -2.518 28.377 1.00 56.97 193 VAL A C 1
ATOM 1579 O O . VAL A 1 193 ? -13.845 -2.998 28.782 1.00 56.97 193 VAL A O 1
ATOM 1582 N N . ARG A 1 194 ? -11.631 -2.695 29.021 1.00 49.06 194 ARG A N 1
ATOM 1583 C CA . ARG A 1 194 ? -11.495 -3.413 30.295 1.00 49.06 194 ARG A CA 1
ATOM 1584 C C . ARG A 1 194 ? -11.571 -2.505 31.529 1.00 49.06 194 ARG A C 1
ATOM 1586 O O . ARG A 1 194 ? -11.530 -3.036 32.636 1.00 49.06 194 ARG A O 1
ATOM 1593 N N . LEU A 1 195 ? -11.669 -1.192 31.333 1.00 46.19 195 LEU A N 1
ATOM 1594 C CA . LEU A 1 195 ? -11.890 -0.166 32.358 1.00 46.19 195 LEU A CA 1
ATOM 1595 C C . LEU A 1 195 ? -13.334 0.333 32.278 1.00 46.19 195 LEU A C 1
ATOM 1597 O O . LEU A 1 195 ? -13.899 0.617 33.354 1.00 46.19 195 LEU A O 1
#

pLDDT: mean 71.5, std 14.98, range [38.0, 92.25]

InterPro domains:
  IPR056227 ABC transporter, TMD0 domain [PF24357] (15-153)

Sequence (195 aa):
MVEKFCDSTFWNSSFLDSPEADLPLCFEQTVLVWIPLGFLWLLAPWQLFRVFRSRTKRWPITKLYLAKQALVGLLFVLAAIELILVLTEDSGQATVPAIRYTNPSLYLGTWLLVLLIQHSRRWCVQKDSWYLALFWILSIICGTFQFQTLIRTLLKGNNSNLAYSCLFFICYAFQILILILSAISEKDDSLNVRL

Secondary structure (DSSP, 8-state):
-THHHHTS-S--GGGGSSSS----HHHHHHHHHHHHHHHHHHHHHHHHHHHHH---PPPPPPHHHHHHHHHHHHHHHHHHHHHHHHHHHHTTSS---THHHHHHHHHHHHHHHHHHHHHHHTT-----HHHHHHHHHHHHHHHHHHHHHHHHHHHTT--TTHHHHHHHHHHHHHHHHHHHHHHHHHHHHHHTT--